Protein AF-A0A7V4GDF5-F1 (afdb_monomer_lite)

Sequence (336 aa):
MIVLALLGPLVPGLLWLWFFYTRDRYEPEPKKVVLLTFVLGGLSAGPAVLLEFAAEGLFPFQEQLARAVLFGGGIPLGTTAALCFLVIGPIEELCKFGATAIYAARHRAFDEPLDGLIYASAAALGFASVENMLYVGGAAGAGAGALMLLLRGLLAVPGHVMFAVFWGYGLGARRLGPRRAWRLPATLLAAALVHGAWDFTLLYQEVRILFLPLAAALVWATVRFVRWGRRNSPFRPSLVAAARPVPGATGLRCIRCGRTAGIGDRHCTACGGRVLPAVLACPACGAALLDRSDRFCGRCGAASHDAALRCARCGAVLSEPELEACPGCGGAASAG

pLDDT: mean 82.46, std 15.84, range [41.09, 98.81]

Secondary structure (DSSP, 8-state):
-HHHHHHTTHHHHHHHHHHHHTT--SSPPPHHHHHHHHHHHHHTHHHHHHHHHHHTTTS--HHHHHHHHHHT-PPPHHHHHHIIIIIIHHHHHHHHHHHHHHTGGGSTT--SHHHHHHHHHHHHHHHHHHHHHHHHHHHHHTT-HHHHHHHIIIIIHHHHHHHHHHHHHHHHHGGG-GGGTTHHHHHHHHHHHHHHHHHHHHH-GGGGGGHHHHHHHHHHHHHHHHHHHHHT-TT-HHHHHH----TT-SEEEBTTT--EEETT-SB-TTT-PBBPPP-EEPTTT-PEE--TT-SB-TTT-PBPTT---EETTT-PBPS-TT-SS-TTT-PPEE--

Foldseek 3Di:
DVCCLQVLLLVLLVVVLVVLQVLPPQQRFDPVLLQQLLQLLLVLLVVLVVQLVVCCVVQVCPVQVCCCVPVPDARDPVSLLCCLQVRNLLSSLCSLVVSCVVGVLPDLSLQFLLSLLSSLSSSLSSNLSNVLSVQLVVVVVVVCSVVSSVCCSVQVNVVSSLLSLQLSNLSRQCSVDDVSNVSNVVSSSVSSRLRSVLSSLVRPPVNVVCNVVSSVVSVVVSVVSSVVRQVRGCSDPVNQQPDQQDPPDQAFQAPRPRDGAHQVDQARPVRRHGTHNHLQQQPVPGHGDSDPPPQADPPPRGGGPLQFWAFPAPRDGDPDPPPCADPPPRGGTDGD

Radius of gyration: 26.7 Å; chains: 1; bounding box: 75×32×72 Å

Structure (mmCIF, N/CA/C/O backbone):
data_AF-A0A7V4GDF5-F1
#
_entry.id   AF-A0A7V4GDF5-F1
#
loop_
_atom_site.group_PDB
_atom_site.id
_atom_site.type_symbol
_atom_site.label_atom_id
_atom_site.label_alt_id
_atom_site.label_comp_id
_atom_site.label_asym_id
_atom_site.label_entity_id
_atom_site.label_seq_id
_atom_site.pdbx_PDB_ins_code
_atom_site.Cartn_x
_atom_site.Cartn_y
_atom_site.Cartn_z
_atom_site.occupancy
_atom_site.B_iso_or_equiv
_atom_site.auth_seq_id
_atom_site.auth_comp_id
_atom_site.auth_asym_id
_atom_site.auth_atom_id
_atom_site.pdbx_PDB_model_num
ATOM 1 N N . MET A 1 1 ? -13.225 3.939 -26.102 1.00 60.56 1 MET A N 1
ATOM 2 C CA . MET A 1 1 ? -11.759 3.949 -25.887 1.00 60.56 1 MET A CA 1
ATOM 3 C C . MET A 1 1 ? -11.348 4.817 -24.700 1.00 60.56 1 MET A C 1
ATOM 5 O O . MET A 1 1 ? -10.815 4.261 -23.754 1.00 60.56 1 MET A O 1
ATOM 9 N N . ILE A 1 2 ? -11.671 6.118 -24.666 1.00 62.78 2 ILE A N 1
ATOM 10 C CA . ILE A 1 2 ? -11.309 7.023 -23.547 1.00 62.78 2 ILE A CA 1
ATOM 11 C C . ILE A 1 2 ? -11.890 6.569 -22.194 1.00 62.78 2 ILE A C 1
ATOM 13 O O . ILE A 1 2 ? -11.177 6.515 -21.200 1.00 62.78 2 ILE A O 1
ATOM 17 N N . VAL A 1 3 ? -13.158 6.145 -22.164 1.00 64.50 3 VAL A N 1
ATOM 18 C CA . VAL A 1 3 ? -13.807 5.630 -20.940 1.00 64.50 3 VAL A CA 1
ATOM 19 C C . VAL A 1 3 ? -13.113 4.369 -20.403 1.00 64.50 3 VAL A C 1
ATOM 21 O O . VAL A 1 3 ? -12.919 4.244 -19.200 1.00 64.50 3 VAL A O 1
ATOM 24 N N . LEU A 1 4 ? -12.678 3.460 -21.283 1.00 66.75 4 LEU A N 1
ATOM 25 C CA . LEU A 1 4 ? -11.924 2.258 -20.899 1.00 66.75 4 LEU A CA 1
ATOM 26 C C . LEU A 1 4 ? -10.512 2.598 -20.401 1.00 66.75 4 LEU A C 1
ATOM 28 O O . LEU A 1 4 ? -10.047 1.968 -19.460 1.00 66.75 4 LEU A O 1
ATOM 32 N N . ALA A 1 5 ? -9.858 3.600 -20.992 1.00 64.94 5 ALA A N 1
ATOM 33 C CA . ALA A 1 5 ? -8.523 4.041 -20.589 1.00 64.94 5 ALA A CA 1
AT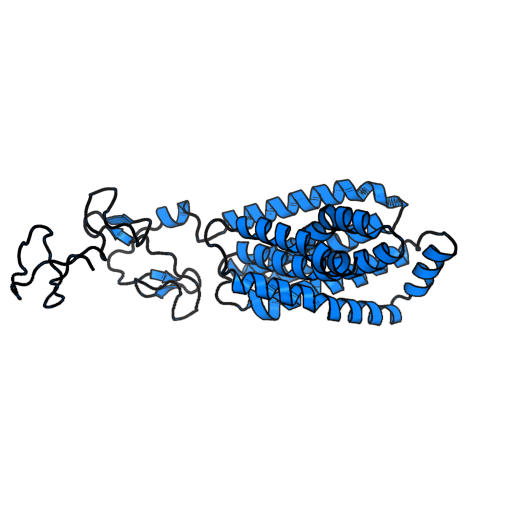OM 34 C C . ALA A 1 5 ? -8.517 4.808 -19.254 1.00 64.94 5 ALA A C 1
ATOM 36 O O . ALA A 1 5 ? -7.558 4.698 -18.501 1.00 64.94 5 ALA A O 1
ATOM 37 N N . LEU A 1 6 ? -9.584 5.552 -18.942 1.00 67.19 6 LEU A N 1
ATOM 38 C CA . LEU A 1 6 ? -9.680 6.342 -17.709 1.00 67.19 6 LEU A CA 1
ATOM 39 C C . LEU A 1 6 ? -10.359 5.583 -16.566 1.00 67.19 6 LEU A C 1
ATOM 41 O O . LEU A 1 6 ? -9.885 5.619 -15.437 1.00 67.19 6 LEU A O 1
ATOM 45 N N . LEU A 1 7 ? -11.463 4.879 -16.830 1.00 77.94 7 LEU A N 1
ATOM 46 C CA . LEU A 1 7 ? -12.223 4.192 -15.779 1.00 77.94 7 LEU A CA 1
ATOM 47 C C . LEU A 1 7 ? -11.819 2.727 -15.613 1.00 77.94 7 LEU A C 1
ATOM 49 O O . LEU A 1 7 ? -11.900 2.206 -14.504 1.00 77.94 7 LEU A O 1
ATOM 53 N N . GLY A 1 8 ? -11.353 2.065 -16.676 1.00 81.19 8 GLY A N 1
ATOM 54 C CA . GLY A 1 8 ? -10.903 0.670 -16.613 1.00 81.19 8 GLY A CA 1
ATOM 55 C C . GLY A 1 8 ? -9.830 0.437 -15.542 1.00 81.19 8 GLY A C 1
ATOM 56 O O . GLY A 1 8 ? -10.005 -0.459 -14.718 1.00 81.19 8 GLY A O 1
ATOM 57 N N . PRO A 1 9 ? -8.773 1.266 -15.467 1.00 82.69 9 PRO A N 1
ATOM 58 C CA . PRO A 1 9 ? -7.726 1.149 -14.449 1.00 82.69 9 PRO A CA 1
ATOM 59 C C . PRO A 1 9 ? -8.180 1.355 -12.996 1.00 82.69 9 PRO A C 1
ATOM 61 O O . PRO A 1 9 ? -7.534 0.821 -12.095 1.00 82.69 9 PRO A O 1
ATOM 64 N N . LEU A 1 10 ? -9.291 2.066 -12.751 1.00 89.62 10 LEU A N 1
ATOM 65 C CA . LEU A 1 10 ? -9.866 2.221 -11.404 1.00 89.62 10 LEU A CA 1
ATOM 66 C C . LEU A 1 10 ? -10.502 0.928 -10.896 1.00 89.62 10 LEU A C 1
ATOM 68 O O . LEU A 1 10 ? -10.532 0.692 -9.689 1.00 89.62 10 LEU A O 1
ATOM 72 N N . VAL A 1 11 ? -11.029 0.095 -11.798 1.00 92.12 11 VAL A N 1
ATOM 73 C CA . VAL A 1 11 ? -11.797 -1.098 -11.421 1.00 92.12 11 VAL A CA 1
ATOM 74 C C . VAL A 1 11 ? -10.936 -2.088 -10.625 1.00 92.12 11 VAL A C 1
ATOM 76 O O . VAL A 1 11 ? -11.348 -2.431 -9.516 1.00 92.12 11 VAL A O 1
ATOM 79 N N . PRO A 1 12 ? -9.732 -2.505 -11.077 1.00 92.38 12 PRO A N 1
ATOM 80 C CA . PRO A 1 12 ? -8.859 -3.351 -10.265 1.00 92.38 12 PRO A CA 1
ATOM 81 C C . PRO A 1 12 ? -8.519 -2.722 -8.910 1.00 92.38 12 PRO A C 1
ATOM 83 O O . PRO A 1 12 ? -8.580 -3.409 -7.892 1.00 92.38 12 PRO A O 1
ATOM 86 N N . GLY A 1 13 ? -8.216 -1.419 -8.877 1.00 94.69 13 GLY A N 1
ATOM 87 C CA . GLY A 1 13 ? -7.890 -0.703 -7.642 1.00 94.69 13 GLY A CA 1
ATOM 88 C C . GLY A 1 13 ? -9.020 -0.755 -6.614 1.00 94.69 13 GLY A C 1
ATOM 89 O O . GLY A 1 13 ? -8.791 -1.094 -5.453 1.00 94.69 13 GLY A O 1
ATOM 90 N N . LEU A 1 14 ? -10.258 -0.500 -7.043 1.00 95.56 14 LEU A N 1
ATOM 91 C CA . LEU A 1 14 ? -11.445 -0.555 -6.186 1.00 95.56 14 LEU A CA 1
ATOM 92 C C . LEU A 1 14 ? -11.813 -1.986 -5.766 1.00 95.56 14 LEU A C 1
ATOM 94 O O . LEU A 1 14 ? -12.213 -2.200 -4.620 1.00 95.56 14 LEU A O 1
ATOM 98 N N . LEU A 1 15 ? -11.652 -2.974 -6.652 1.00 95.62 15 LEU A N 1
ATOM 99 C CA . LEU A 1 15 ? -11.888 -4.386 -6.330 1.00 95.62 15 LEU A CA 1
ATOM 100 C C . LEU A 1 15 ? -10.913 -4.886 -5.262 1.00 95.62 15 LEU A C 1
ATOM 102 O O . LEU A 1 15 ? -11.328 -5.498 -4.274 1.00 95.62 15 LEU A O 1
ATOM 106 N N . TRP A 1 16 ? -9.625 -4.582 -5.418 1.00 97.25 16 TRP A N 1
ATOM 107 C CA . TRP A 1 16 ? -8.625 -4.895 -4.405 1.00 97.25 16 TRP A CA 1
ATOM 108 C C . TRP A 1 16 ? -8.859 -4.104 -3.116 1.00 97.25 16 TRP A C 1
ATOM 110 O O . TRP A 1 16 ? -8.685 -4.660 -2.032 1.00 97.25 16 TRP A O 1
ATOM 120 N N . LEU A 1 17 ? -9.327 -2.853 -3.199 1.00 97.38 17 LEU A N 1
ATOM 121 C CA . LEU A 1 17 ? -9.635 -2.046 -2.015 1.00 97.38 17 LEU A CA 1
ATOM 122 C C . LEU A 1 17 ? -10.742 -2.702 -1.199 1.00 97.38 17 LEU A C 1
ATOM 124 O O . LEU A 1 17 ? -10.594 -2.884 0.008 1.00 97.38 17 LEU A O 1
ATOM 128 N N . TRP A 1 18 ? -11.818 -3.120 -1.864 1.00 96.56 18 TRP A N 1
ATOM 129 C CA . TRP A 1 18 ? -12.888 -3.891 -1.246 1.00 96.56 18 TRP A CA 1
ATOM 130 C C . TRP A 1 18 ? -12.361 -5.196 -0.631 1.00 96.56 18 TRP A C 1
ATOM 132 O O . TRP A 1 18 ? -12.637 -5.495 0.533 1.00 96.56 18 TRP A O 1
ATOM 142 N N . PHE A 1 19 ? -11.536 -5.946 -1.363 1.00 96.31 19 PHE A N 1
ATOM 143 C CA . PHE A 1 19 ? -10.945 -7.187 -0.868 1.00 96.31 19 PHE A CA 1
ATOM 144 C C . PHE A 1 19 ? -10.112 -6.986 0.404 1.00 96.31 19 PHE A C 1
ATOM 146 O O . PHE A 1 19 ? -10.279 -7.751 1.354 1.00 96.31 19 PHE A O 1
ATOM 153 N N . PHE A 1 20 ? -9.232 -5.982 0.453 1.00 95.06 20 PHE A N 1
ATOM 154 C CA . PHE A 1 20 ? -8.422 -5.693 1.640 1.00 95.06 20 PHE A CA 1
ATOM 155 C C . PHE A 1 20 ? -9.264 -5.121 2.778 1.00 95.06 20 PHE A C 1
ATOM 157 O O . PHE A 1 20 ? -9.071 -5.530 3.921 1.00 95.06 20 PHE A O 1
ATOM 164 N N . TYR A 1 21 ? -10.250 -4.276 2.476 1.00 94.75 21 TYR A N 1
ATOM 165 C CA . TYR A 1 21 ? -11.184 -3.734 3.462 1.00 94.75 21 TYR A CA 1
ATOM 166 C C . TYR A 1 21 ? -11.935 -4.843 4.209 1.00 94.75 21 TYR A C 1
ATOM 168 O O . TYR A 1 21 ? -11.974 -4.849 5.433 1.00 94.75 21 TYR A O 1
ATOM 176 N N . THR A 1 22 ? -12.421 -5.870 3.502 1.00 91.62 22 THR A N 1
ATOM 177 C CA . THR A 1 22 ? -13.081 -7.033 4.138 1.00 91.62 22 THR A CA 1
ATOM 178 C C . THR A 1 22 ? -12.141 -7.894 4.996 1.00 91.62 22 THR A C 1
ATOM 180 O O . THR A 1 22 ? -12.573 -8.858 5.640 1.00 91.62 22 THR A O 1
ATOM 183 N N . ARG A 1 23 ? -10.830 -7.600 5.018 1.00 90.31 23 ARG A N 1
ATOM 184 C CA . ARG A 1 23 ? -9.881 -8.282 5.907 1.00 90.31 23 ARG A CA 1
ATOM 185 C C . ARG A 1 23 ? -9.883 -7.731 7.316 1.00 90.31 23 ARG A C 1
ATOM 187 O O . ARG A 1 23 ? -9.461 -8.477 8.208 1.00 90.31 23 ARG A O 1
ATOM 194 N N . ASP A 1 24 ? -10.373 -6.522 7.499 1.00 85.50 24 ASP A N 1
ATOM 195 C CA . ASP A 1 24 ? -10.715 -5.996 8.800 1.00 85.50 24 ASP A CA 1
ATOM 196 C C . ASP A 1 24 ? -12.040 -6.613 9.259 1.00 85.50 24 ASP A C 1
ATOM 198 O O . ASP A 1 24 ? -13.114 -6.320 8.740 1.00 85.50 24 ASP A O 1
ATOM 202 N N . ARG A 1 25 ? -11.927 -7.609 10.142 1.00 80.94 25 ARG A N 1
ATOM 203 C CA . ARG A 1 25 ? -13.064 -8.431 10.579 1.00 80.94 25 ARG A CA 1
ATOM 204 C C . ARG A 1 25 ? -13.632 -8.001 11.918 1.00 80.94 25 ARG A C 1
ATOM 206 O O . ARG A 1 25 ? -14.759 -8.382 12.211 1.00 80.94 25 ARG A O 1
ATOM 213 N N . TYR A 1 26 ? -12.821 -7.358 12.750 1.00 79.31 26 TYR A N 1
ATOM 214 C CA . TYR A 1 26 ? -13.179 -7.131 14.144 1.00 79.31 26 TYR A CA 1
ATOM 215 C C . TYR A 1 26 ? -13.719 -5.726 14.353 1.00 79.31 26 TYR A C 1
ATOM 217 O O . TYR A 1 26 ? -14.692 -5.600 15.083 1.00 79.31 26 TYR A O 1
ATOM 225 N N . GLU A 1 27 ? -13.160 -4.717 13.677 1.00 82.69 27 GLU A N 1
ATOM 226 C CA . GLU A 1 27 ? -13.632 -3.339 13.793 1.00 82.69 27 GLU A CA 1
ATOM 227 C C . GLU A 1 27 ? -13.458 -2.576 12.466 1.00 82.69 27 GLU A C 1
ATOM 229 O O . GLU A 1 27 ? -12.603 -1.703 12.373 1.00 82.69 27 GLU A O 1
ATOM 234 N N . PRO A 1 28 ? -14.289 -2.857 11.437 1.00 87.25 28 PRO A N 1
ATOM 235 C CA . PRO A 1 28 ? -14.141 -2.265 10.110 1.00 87.25 28 PRO A CA 1
ATOM 236 C C . PRO A 1 28 ? -13.989 -0.741 10.122 1.00 87.25 28 PRO A C 1
ATOM 238 O O . PRO A 1 28 ? -14.855 -0.011 10.625 1.00 87.25 28 PRO A O 1
ATOM 241 N N . GLU A 1 29 ? -12.929 -0.250 9.481 1.00 90.75 29 GLU A N 1
ATOM 242 C CA . GLU A 1 29 ? -12.674 1.188 9.428 1.00 90.75 29 GLU A CA 1
ATOM 243 C C . GLU A 1 29 ? -13.780 1.984 8.702 1.00 90.75 29 GLU A C 1
ATOM 245 O O . GLU A 1 29 ? -14.453 1.480 7.788 1.00 90.75 29 GLU A O 1
ATOM 250 N N . PRO A 1 30 ? -14.007 3.264 9.067 1.00 92.81 30 PRO A N 1
ATOM 251 C CA . PRO A 1 30 ? -15.021 4.076 8.413 1.00 92.81 30 PRO A CA 1
ATOM 252 C C . PRO A 1 30 ? -14.711 4.228 6.920 1.00 92.81 30 PRO A C 1
ATOM 254 O O . PRO A 1 30 ? -13.684 4.793 6.539 1.00 92.81 30 PRO A O 1
ATOM 257 N N . LYS A 1 31 ? -15.643 3.794 6.061 1.00 95.44 31 LYS A N 1
ATOM 258 C CA . LYS A 1 31 ? -15.480 3.776 4.593 1.00 95.44 31 LYS A CA 1
ATOM 259 C C . LYS A 1 31 ? -14.991 5.109 4.018 1.00 95.44 31 LYS A C 1
ATOM 261 O O . LYS A 1 31 ? -14.178 5.119 3.102 1.00 95.44 31 LYS A O 1
ATOM 266 N N . LYS A 1 32 ? -15.451 6.235 4.579 1.00 96.06 32 LYS A N 1
ATOM 267 C CA . LYS A 1 32 ? -15.029 7.583 4.163 1.00 96.06 32 LYS A CA 1
ATOM 268 C C . LYS A 1 32 ? -13.534 7.823 4.382 1.00 96.06 32 LYS A C 1
ATOM 270 O O . LYS A 1 32 ? -12.904 8.431 3.527 1.00 96.06 32 LYS A O 1
ATOM 275 N N . VAL A 1 33 ? -12.971 7.354 5.496 1.00 96.69 33 VAL A N 1
ATOM 276 C CA . VAL A 1 33 ? -11.542 7.534 5.796 1.00 96.69 33 VAL A CA 1
ATOM 277 C C . VAL A 1 33 ? -10.720 6.694 4.826 1.00 96.69 33 VAL A C 1
ATOM 279 O O . VAL A 1 33 ? -9.826 7.225 4.184 1.00 96.69 33 VAL A O 1
ATOM 282 N N . VAL A 1 34 ? -11.100 5.427 4.632 1.00 98.00 34 VAL A N 1
ATOM 283 C CA . VAL A 1 34 ? -10.457 4.516 3.671 1.00 98.00 34 VAL A CA 1
ATOM 284 C C . VAL A 1 34 ? -10.496 5.082 2.246 1.00 98.00 34 VAL A C 1
ATOM 286 O O . VAL A 1 34 ? -9.469 5.118 1.572 1.00 98.00 34 VAL A O 1
ATOM 289 N N . LEU A 1 35 ? -11.654 5.579 1.796 1.00 97.88 35 LEU A N 1
ATOM 290 C CA . LEU A 1 35 ? -11.807 6.163 0.462 1.00 97.88 35 LEU A CA 1
ATOM 291 C C . LEU A 1 35 ? -10.996 7.455 0.296 1.00 97.88 35 LEU A C 1
ATOM 293 O O . LEU A 1 35 ? -10.371 7.651 -0.740 1.00 97.88 35 LEU A O 1
ATOM 297 N N . LEU A 1 36 ? -10.960 8.325 1.308 1.00 98.31 36 LEU A N 1
ATOM 298 C CA . LEU A 1 36 ? -10.125 9.527 1.263 1.00 98.31 36 LEU A CA 1
ATOM 299 C C . LEU A 1 36 ? -8.633 9.179 1.255 1.00 98.31 36 LEU A C 1
ATOM 301 O O . LEU A 1 36 ? -7.878 9.807 0.521 1.00 98.31 36 LEU A O 1
ATOM 305 N N . THR A 1 37 ? -8.201 8.156 1.996 1.00 98.56 37 THR A N 1
ATOM 306 C CA . THR A 1 37 ? -6.824 7.645 1.927 1.00 98.56 37 THR A CA 1
ATOM 307 C C . THR A 1 37 ? -6.493 7.092 0.543 1.00 98.56 37 THR A C 1
ATOM 309 O O . THR A 1 37 ? -5.406 7.355 0.040 1.00 98.56 37 THR A O 1
ATOM 312 N N . PHE A 1 38 ? -7.431 6.392 -0.101 1.00 98.56 38 PHE A N 1
ATOM 313 C CA . PHE A 1 38 ? -7.289 5.959 -1.492 1.00 98.56 38 PHE A CA 1
ATOM 314 C C . PHE A 1 38 ? -7.125 7.151 -2.441 1.00 98.56 38 PHE A C 1
ATOM 316 O O . PHE A 1 38 ? -6.176 7.192 -3.215 1.00 98.56 38 PHE A O 1
ATOM 323 N N . VAL A 1 39 ? -7.981 8.172 -2.342 1.00 98.38 39 VAL A N 1
ATOM 324 C CA . VAL A 1 39 ? -7.866 9.378 -3.181 1.00 98.38 39 VAL A CA 1
ATOM 325 C C . VAL A 1 39 ? -6.534 10.095 -2.947 1.00 98.38 39 VAL A C 1
ATOM 327 O O . VAL A 1 39 ? -5.856 10.442 -3.909 1.00 98.38 39 VAL A O 1
ATOM 330 N N . LEU A 1 40 ? -6.117 10.273 -1.691 1.00 98.62 40 LEU A N 1
ATOM 331 C CA . LEU A 1 40 ? -4.828 10.886 -1.356 1.00 98.62 40 LEU A CA 1
ATOM 332 C C . LEU A 1 40 ? -3.640 10.069 -1.880 1.00 98.62 40 LEU A C 1
ATOM 334 O O . LEU A 1 40 ? -2.655 10.659 -2.309 1.00 98.62 40 LEU A O 1
ATOM 338 N N . GLY A 1 41 ? -3.736 8.738 -1.874 1.00 98.44 41 GLY A N 1
ATOM 339 C CA . GLY A 1 41 ? -2.744 7.862 -2.493 1.00 98.44 41 GLY A CA 1
ATOM 340 C C . GLY A 1 41 ? -2.675 8.022 -4.011 1.00 98.44 41 GLY A C 1
ATOM 341 O O . GLY A 1 41 ? -1.591 8.065 -4.574 1.00 98.44 41 GLY A O 1
ATOM 342 N N . GLY A 1 42 ? -3.817 8.187 -4.685 1.00 97.88 42 GLY A N 1
ATOM 343 C CA . GLY A 1 42 ? -3.836 8.523 -6.113 1.00 97.88 42 GLY A CA 1
ATOM 344 C C . GLY A 1 42 ? -3.195 9.881 -6.394 1.00 97.88 42 GLY A C 1
ATOM 345 O O . GLY A 1 42 ? -2.367 10.009 -7.290 1.00 97.88 42 GLY A O 1
ATOM 346 N N . LEU A 1 43 ? -3.513 10.892 -5.583 1.00 98.12 43 LEU A N 1
ATOM 347 C CA . LEU A 1 43 ? -2.915 12.224 -5.704 1.00 98.12 43 LEU A CA 1
ATOM 348 C C . LEU A 1 43 ? -1.407 12.227 -5.419 1.00 98.12 43 LEU A C 1
ATOM 350 O O . LEU A 1 43 ? -0.697 13.056 -5.986 1.00 98.12 43 LEU A O 1
ATOM 354 N N . SER A 1 44 ? -0.899 11.314 -4.583 1.00 98.38 44 SER A N 1
ATOM 355 C CA . SER A 1 44 ? 0.535 11.235 -4.290 1.00 98.38 44 SER A CA 1
ATOM 356 C C . SER A 1 44 ? 1.381 10.681 -5.441 1.00 98.38 44 SER A C 1
ATOM 358 O O . SER A 1 44 ? 2.599 10.850 -5.400 1.00 98.38 44 SER A O 1
ATOM 360 N N . ALA A 1 45 ? 0.762 10.137 -6.497 1.00 97.19 45 ALA A N 1
ATOM 361 C CA . ALA A 1 45 ? 1.449 9.808 -7.747 1.00 97.19 45 ALA A CA 1
ATOM 362 C C . ALA A 1 45 ? 2.031 11.052 -8.442 1.00 97.19 45 ALA A C 1
ATOM 364 O O . ALA A 1 45 ? 3.120 10.988 -8.999 1.00 97.19 45 ALA A O 1
ATOM 365 N N . GLY A 1 46 ? 1.362 12.210 -8.357 1.00 96.56 46 GLY A N 1
ATOM 366 C CA . GLY A 1 46 ? 1.865 13.461 -8.940 1.00 96.56 46 GLY A CA 1
ATOM 367 C C . GLY A 1 46 ? 3.219 13.892 -8.353 1.00 96.56 46 GLY A C 1
ATOM 368 O O . GLY A 1 46 ? 4.184 14.036 -9.101 1.00 96.56 46 GLY A O 1
ATOM 369 N N . PRO A 1 47 ? 3.333 14.061 -7.021 1.00 97.19 47 PRO A N 1
ATOM 370 C CA . PRO A 1 47 ? 4.612 14.309 -6.361 1.00 97.19 47 PRO A CA 1
ATOM 371 C C . PRO A 1 47 ? 5.678 13.240 -6.625 1.00 97.19 47 PRO A C 1
ATOM 373 O O . PRO A 1 47 ? 6.838 13.609 -6.771 1.00 97.19 47 PRO A O 1
ATOM 376 N N . ALA A 1 48 ? 5.311 11.953 -6.701 1.00 97.06 48 ALA A N 1
ATOM 377 C CA . ALA A 1 48 ? 6.268 10.884 -7.001 1.00 97.06 48 ALA A CA 1
ATOM 378 C C . ALA A 1 48 ? 6.906 11.081 -8.382 1.00 97.06 48 ALA A C 1
ATOM 380 O O . ALA A 1 48 ? 8.124 11.195 -8.475 1.00 97.06 48 ALA A O 1
ATOM 381 N N . VAL A 1 49 ? 6.081 11.287 -9.412 1.00 93.38 49 VAL A N 1
ATOM 382 C CA . VAL A 1 49 ? 6.538 11.575 -10.778 1.00 93.38 49 VAL A CA 1
ATOM 383 C C . VAL A 1 49 ? 7.458 12.802 -10.818 1.00 93.38 49 VAL A C 1
ATOM 385 O O . VAL A 1 49 ? 8.509 12.769 -11.450 1.00 93.38 49 VAL A O 1
ATOM 388 N N . LEU A 1 50 ? 7.113 13.888 -10.115 1.00 94.75 50 LEU A N 1
ATOM 389 C CA . LEU A 1 50 ? 7.962 15.088 -10.059 1.00 94.75 50 LEU A CA 1
ATOM 390 C C . LEU A 1 50 ? 9.327 14.819 -9.411 1.00 94.75 50 LEU A C 1
ATOM 392 O O . LEU A 1 50 ? 10.344 15.320 -9.889 1.00 94.75 50 LEU A O 1
ATOM 396 N N . LEU A 1 51 ? 9.354 14.047 -8.324 1.00 95.50 51 LEU A N 1
ATOM 397 C CA . LEU A 1 51 ? 10.588 13.687 -7.625 1.00 95.50 51 LEU A CA 1
ATOM 398 C C . LEU A 1 51 ? 11.451 12.727 -8.454 1.00 95.50 51 LEU A C 1
ATOM 400 O O . LEU A 1 51 ? 12.669 12.883 -8.479 1.00 95.50 51 LEU A O 1
ATOM 404 N N . GLU A 1 52 ? 10.837 11.782 -9.162 1.00 93.12 52 GLU A N 1
ATOM 405 C CA . GLU A 1 52 ? 11.520 10.877 -10.092 1.00 93.12 52 GLU A CA 1
ATOM 406 C C . GLU A 1 52 ? 12.137 11.641 -11.266 1.00 93.12 52 GLU A C 1
ATOM 408 O O . GLU A 1 52 ? 13.299 11.414 -11.599 1.00 93.12 52 GLU A O 1
ATOM 413 N N . PHE A 1 53 ? 11.419 12.614 -11.839 1.00 90.19 53 PHE A N 1
ATOM 414 C CA . PHE A 1 53 ? 11.983 13.506 -12.855 1.00 90.19 53 PHE A CA 1
ATOM 415 C C . PHE A 1 53 ? 13.138 14.349 -12.312 1.00 90.19 53 PHE A C 1
ATOM 417 O O . PHE A 1 53 ? 14.143 14.521 -12.995 1.00 90.19 53 PHE A O 1
ATOM 424 N N . ALA A 1 54 ? 13.034 14.859 -11.083 1.00 91.56 54 ALA A N 1
ATOM 425 C CA . ALA A 1 54 ? 14.129 15.601 -10.459 1.00 91.56 54 ALA A CA 1
ATOM 426 C C . ALA A 1 54 ? 15.365 14.716 -10.203 1.00 91.56 54 ALA A C 1
ATOM 428 O O . ALA A 1 54 ? 16.495 15.205 -10.261 1.00 91.56 54 ALA A O 1
ATOM 429 N N . ALA A 1 55 ? 15.169 13.417 -9.954 1.00 90.25 55 ALA A N 1
ATOM 430 C CA . ALA A 1 55 ? 16.249 12.460 -9.732 1.00 90.25 55 ALA A CA 1
ATOM 431 C C . ALA A 1 55 ? 17.085 12.173 -10.992 1.00 90.25 55 ALA A C 1
ATOM 433 O O . ALA A 1 55 ? 18.232 11.749 -10.849 1.00 90.25 55 ALA A O 1
ATOM 434 N N . GLU A 1 56 ? 16.579 12.474 -12.195 1.00 82.31 56 GLU A N 1
ATOM 435 C CA . GLU A 1 56 ? 17.338 12.377 -13.456 1.00 82.31 56 GLU A CA 1
ATOM 436 C C . GLU A 1 56 ? 18.628 13.213 -13.414 1.00 82.31 56 GLU A C 1
ATOM 438 O O . GLU A 1 56 ? 19.659 12.809 -13.946 1.00 82.31 56 GLU A O 1
ATOM 443 N N . GLY A 1 57 ? 18.615 14.353 -12.712 1.00 81.31 57 GLY A N 1
ATOM 444 C CA . GLY A 1 57 ? 19.809 15.188 -12.542 1.00 81.31 57 GLY A CA 1
ATOM 445 C C . GLY A 1 57 ? 20.928 14.527 -11.725 1.00 81.31 57 GLY A C 1
ATOM 446 O O . GLY A 1 57 ? 22.077 14.954 -11.807 1.00 81.31 57 GLY A O 1
ATOM 447 N N . LEU A 1 58 ? 20.606 13.496 -10.937 1.00 81.62 58 LEU A N 1
ATOM 448 C CA . LEU A 1 58 ? 21.553 12.731 -10.117 1.00 81.62 58 LEU A CA 1
ATOM 449 C C . LEU A 1 58 ? 21.886 11.371 -10.741 1.00 81.62 58 LEU A C 1
ATOM 451 O O . LEU A 1 58 ? 23.016 10.898 -10.635 1.00 81.62 58 LEU A O 1
ATOM 455 N N . PHE A 1 59 ? 20.904 10.752 -11.392 1.00 79.81 59 PHE A N 1
ATOM 456 C CA . PHE A 1 59 ? 21.015 9.463 -12.057 1.00 79.81 59 PHE A CA 1
ATOM 457 C C . PHE A 1 59 ? 20.478 9.617 -13.482 1.00 79.81 59 PHE A C 1
ATOM 459 O O . PHE A 1 59 ? 19.273 9.511 -13.660 1.00 79.81 59 PHE A O 1
ATOM 466 N N . PRO A 1 60 ? 21.321 9.864 -14.498 1.00 78.75 60 PRO A N 1
ATOM 467 C CA . PRO A 1 60 ? 20.841 10.052 -15.863 1.00 78.75 60 PRO A CA 1
ATOM 468 C C . PRO A 1 60 ? 20.371 8.711 -16.445 1.00 78.75 60 PRO A C 1
ATOM 470 O O . PRO A 1 60 ? 21.178 7.921 -16.950 1.00 78.75 60 PRO A O 1
ATOM 473 N N . PHE A 1 61 ? 19.076 8.415 -16.327 1.00 78.44 61 PHE A N 1
ATOM 474 C CA . PHE A 1 61 ? 18.468 7.157 -16.757 1.00 78.44 61 PHE A CA 1
ATOM 475 C C . PHE A 1 61 ? 17.634 7.314 -18.030 1.00 78.44 61 PHE A C 1
ATOM 477 O O . PHE A 1 61 ? 17.464 6.323 -18.745 1.00 78.44 61 PHE A O 1
ATOM 484 N N . GLN A 1 62 ? 17.153 8.514 -18.372 1.00 78.06 62 GLN A N 1
ATOM 485 C CA . GLN A 1 62 ? 16.283 8.719 -19.536 1.00 78.06 62 GLN A CA 1
ATOM 486 C C . GLN A 1 62 ? 16.986 8.417 -20.854 1.00 78.06 62 GLN A C 1
ATOM 488 O O . GLN A 1 62 ? 16.444 7.683 -21.676 1.00 78.06 62 GLN A O 1
ATOM 493 N N . GLU A 1 63 ? 18.211 8.907 -21.038 1.00 78.94 63 GLU A N 1
ATOM 494 C CA . GLU A 1 63 ? 19.012 8.626 -22.237 1.00 78.94 63 GLU A CA 1
ATOM 495 C C . GLU A 1 63 ? 19.281 7.125 -22.395 1.00 78.94 63 GLU A C 1
ATOM 497 O O . GLU A 1 63 ? 19.234 6.563 -23.489 1.00 78.94 63 GLU A O 1
ATOM 502 N N . GLN A 1 64 ? 19.529 6.432 -21.285 1.00 76.31 64 GLN A N 1
ATOM 503 C CA . GLN A 1 64 ? 19.811 4.999 -21.294 1.00 76.31 64 GLN A CA 1
ATOM 504 C C . GLN A 1 64 ? 18.548 4.172 -21.553 1.00 76.31 64 GLN A C 1
ATOM 506 O O . GLN A 1 64 ? 18.604 3.195 -22.300 1.00 76.31 64 GLN A O 1
ATOM 511 N N . LEU A 1 65 ? 17.406 4.592 -21.004 1.00 75.38 65 LEU A N 1
ATOM 512 C CA . LEU A 1 65 ? 16.098 4.007 -21.281 1.00 75.38 65 LEU A CA 1
ATOM 513 C C . LEU A 1 65 ? 15.695 4.232 -22.746 1.00 75.38 65 LEU A C 1
ATOM 515 O O . LEU A 1 65 ? 15.286 3.289 -23.420 1.00 75.38 65 LEU A O 1
ATOM 519 N N . ALA A 1 66 ? 15.879 5.447 -23.267 1.00 76.38 66 ALA A N 1
ATOM 520 C CA . ALA A 1 66 ? 15.624 5.780 -24.664 1.00 76.38 66 ALA A CA 1
ATOM 521 C C . ALA A 1 66 ? 16.502 4.943 -25.598 1.00 76.38 66 ALA A C 1
ATOM 523 O O . ALA A 1 66 ? 16.000 4.353 -26.553 1.00 76.38 66 ALA A O 1
ATOM 524 N N . ARG A 1 67 ? 17.797 4.802 -25.293 1.00 76.88 67 ARG A N 1
ATOM 525 C CA . ARG A 1 67 ? 18.705 3.950 -26.070 1.00 76.88 67 ARG A CA 1
ATOM 526 C C . ARG A 1 67 ? 18.300 2.479 -26.046 1.00 76.88 67 ARG A C 1
ATOM 528 O O . ARG A 1 67 ? 18.335 1.841 -27.096 1.00 76.88 67 ARG A O 1
ATOM 535 N N . ALA A 1 68 ? 17.903 1.956 -24.885 1.00 75.19 68 ALA A N 1
ATOM 536 C CA . ALA A 1 68 ? 17.424 0.583 -24.738 1.00 75.19 68 ALA A CA 1
ATOM 537 C C . ALA A 1 68 ? 16.173 0.316 -25.593 1.00 75.19 68 ALA A C 1
ATOM 539 O O . ALA A 1 68 ? 16.083 -0.716 -26.259 1.00 75.19 68 ALA A O 1
ATOM 540 N N . VAL A 1 69 ? 15.237 1.270 -25.616 1.00 70.06 69 VAL A N 1
ATOM 541 C CA . VAL A 1 69 ? 13.993 1.193 -26.397 1.00 70.06 69 VAL A CA 1
ATOM 542 C C . VAL A 1 69 ? 14.245 1.346 -27.901 1.00 70.06 69 VAL A C 1
ATOM 544 O O . VAL A 1 69 ? 13.655 0.611 -28.687 1.00 70.06 69 VAL A O 1
ATOM 547 N N . LEU A 1 70 ? 15.105 2.283 -28.311 1.00 70.50 70 LEU A N 1
ATOM 548 C CA . LEU A 1 70 ? 15.308 2.643 -29.721 1.00 70.50 70 LEU A CA 1
ATOM 549 C C . LEU A 1 70 ? 16.273 1.717 -30.463 1.00 70.50 70 LEU A C 1
ATOM 551 O O . LEU A 1 70 ? 16.033 1.391 -31.622 1.00 70.50 70 LEU A O 1
ATOM 555 N N . PHE A 1 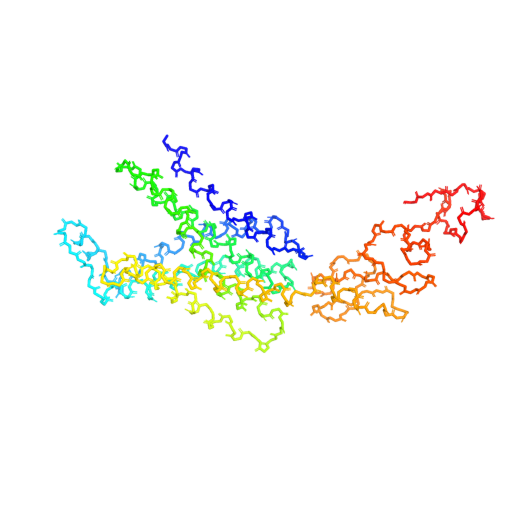71 ? 17.376 1.324 -29.826 1.00 71.94 71 PHE A N 1
ATOM 556 C CA . PHE A 1 71 ? 18.470 0.619 -30.505 1.00 71.94 71 PHE A CA 1
ATOM 557 C C . PHE A 1 71 ? 18.545 -0.866 -30.162 1.00 71.94 71 PHE A C 1
ATOM 559 O O . PHE A 1 71 ? 19.338 -1.583 -30.766 1.00 71.94 71 PHE A O 1
ATOM 566 N N . GLY A 1 72 ? 17.718 -1.335 -29.225 1.00 57.81 72 GLY A N 1
ATOM 567 C CA . GLY A 1 72 ? 17.808 -2.689 -28.701 1.00 57.81 72 GLY A CA 1
ATOM 568 C C . GLY A 1 72 ? 19.055 -2.857 -27.831 1.00 57.81 72 GLY A C 1
ATOM 569 O O . GLY A 1 72 ? 20.194 -2.756 -28.277 1.00 57.81 72 GLY A O 1
ATOM 570 N N . GLY A 1 73 ? 18.841 -3.109 -26.547 1.00 67.06 73 GLY A N 1
ATOM 571 C CA . GLY A 1 73 ? 19.906 -3.315 -25.572 1.00 67.06 73 GLY A CA 1
ATOM 572 C C . GLY A 1 73 ? 19.342 -3.225 -24.163 1.00 67.06 73 GLY A C 1
ATOM 573 O O . GLY A 1 73 ? 18.410 -2.466 -23.917 1.00 67.06 73 GLY A O 1
ATOM 574 N N . GLY A 1 74 ? 19.860 -4.030 -23.237 1.00 73.44 74 GLY A N 1
ATOM 575 C CA . GLY A 1 74 ? 19.481 -3.919 -21.831 1.00 73.44 74 GLY A CA 1
ATOM 576 C C . GLY A 1 74 ? 19.998 -2.614 -21.221 1.00 73.44 74 GLY A C 1
ATOM 577 O O . GLY A 1 74 ? 21.046 -2.102 -21.618 1.00 73.44 74 GLY A O 1
ATOM 578 N N . ILE A 1 75 ? 19.289 -2.089 -20.225 1.00 80.81 75 ILE A N 1
ATOM 579 C CA . ILE A 1 75 ? 19.819 -1.011 -19.386 1.00 80.81 75 ILE A CA 1
ATOM 580 C C . ILE A 1 75 ? 20.976 -1.596 -18.551 1.00 80.81 75 ILE A C 1
ATOM 582 O O . ILE A 1 75 ? 20.850 -2.721 -18.053 1.00 80.81 75 ILE A O 1
ATOM 586 N N . PRO A 1 76 ? 22.109 -0.883 -18.377 1.00 87.81 76 PRO A N 1
ATOM 587 C CA . PRO A 1 76 ? 23.212 -1.366 -17.552 1.00 87.81 76 PRO A CA 1
ATOM 588 C C . PRO A 1 76 ? 22.749 -1.775 -16.150 1.00 87.81 76 PRO A C 1
ATOM 590 O O . PRO A 1 76 ? 21.875 -1.133 -15.562 1.00 87.81 76 PRO A O 1
ATOM 593 N N . LEU A 1 77 ? 23.376 -2.814 -15.589 1.00 90.00 77 LEU A N 1
ATOM 594 C CA . LEU A 1 77 ? 23.053 -3.329 -14.253 1.00 90.00 77 LEU A CA 1
ATOM 595 C C . LEU A 1 77 ? 23.053 -2.213 -13.197 1.00 90.00 77 LEU A C 1
ATOM 597 O O . LEU A 1 77 ? 22.088 -2.071 -12.451 1.00 90.00 77 LEU A O 1
ATOM 601 N N . GLY A 1 78 ? 24.119 -1.404 -13.172 1.00 90.31 78 GLY A N 1
ATOM 602 C CA . GLY A 1 78 ? 24.283 -0.317 -12.205 1.00 90.31 78 GLY A CA 1
ATOM 603 C C . GLY A 1 78 ? 23.172 0.730 -12.289 1.00 90.31 78 GLY A C 1
ATOM 604 O O . GLY A 1 78 ? 22.600 1.086 -11.264 1.00 90.31 78 GLY A O 1
ATOM 605 N N . THR A 1 79 ? 22.810 1.163 -13.500 1.00 88.94 79 THR A N 1
ATOM 606 C CA . THR A 1 79 ? 21.703 2.108 -13.709 1.00 88.94 79 THR A CA 1
ATOM 607 C C . THR A 1 79 ? 20.374 1.502 -13.302 1.00 88.94 79 THR A C 1
ATOM 609 O O . THR A 1 79 ? 19.617 2.134 -12.575 1.00 88.94 79 THR A O 1
ATOM 612 N N . THR A 1 80 ? 20.086 0.274 -13.739 1.00 90.44 80 THR A N 1
ATOM 613 C CA . THR A 1 80 ? 18.811 -0.383 -13.427 1.00 90.44 80 THR A CA 1
ATOM 614 C C . THR A 1 80 ? 18.652 -0.534 -11.918 1.00 90.44 80 THR A C 1
ATOM 616 O O . THR A 1 80 ? 17.598 -0.221 -11.372 1.00 90.44 80 THR A O 1
ATOM 619 N N . ALA A 1 81 ? 19.719 -0.938 -11.221 1.00 93.94 81 ALA A N 1
ATOM 620 C CA . ALA A 1 81 ? 19.725 -1.028 -9.768 1.00 93.94 81 ALA A CA 1
ATOM 621 C C . ALA A 1 81 ? 19.544 0.348 -9.104 1.00 93.94 81 ALA A C 1
ATOM 623 O O . ALA A 1 81 ? 18.712 0.481 -8.210 1.00 93.94 81 ALA A O 1
ATOM 624 N N . ALA A 1 82 ? 20.264 1.384 -9.545 1.00 93.50 82 ALA A N 1
ATOM 625 C CA . ALA A 1 82 ? 20.117 2.731 -8.993 1.00 93.50 82 ALA A CA 1
ATOM 626 C C . ALA A 1 82 ? 18.690 3.272 -9.178 1.00 93.50 82 ALA A C 1
ATOM 628 O O . ALA A 1 82 ? 18.072 3.718 -8.213 1.00 93.50 82 ALA A O 1
ATOM 629 N N . LEU A 1 83 ? 18.132 3.147 -10.384 1.00 92.44 83 LEU A N 1
ATOM 630 C CA . LEU A 1 83 ? 16.765 3.555 -10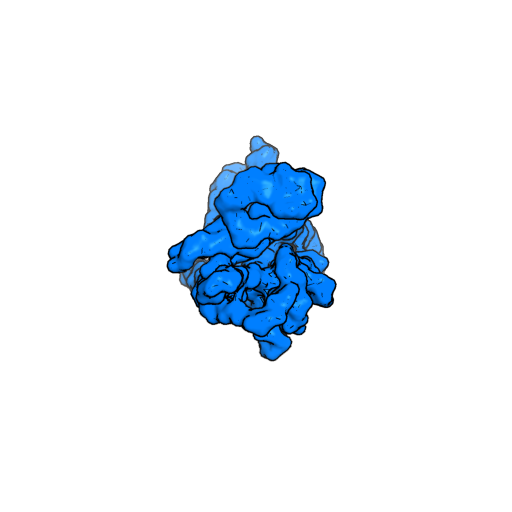.698 1.00 92.44 83 LEU A CA 1
ATOM 631 C C . LEU A 1 83 ? 15.747 2.842 -9.795 1.00 92.44 83 LEU A C 1
ATOM 633 O O . LEU A 1 83 ? 14.907 3.491 -9.179 1.00 92.44 83 LEU A O 1
ATOM 637 N N . CYS A 1 84 ? 15.845 1.521 -9.648 1.00 94.94 84 CYS A N 1
ATOM 638 C CA . CYS A 1 84 ? 14.858 0.763 -8.878 1.00 94.94 84 CYS A CA 1
ATOM 639 C C . CYS A 1 84 ? 14.996 0.976 -7.360 1.00 94.94 84 CYS A C 1
ATOM 641 O O . CYS A 1 84 ? 14.001 1.178 -6.665 1.00 94.94 84 CYS A O 1
ATOM 643 N N . PHE A 1 85 ? 16.220 0.923 -6.824 1.00 97.00 85 PHE A N 1
ATOM 644 C CA . PHE A 1 85 ? 16.460 0.888 -5.375 1.00 97.00 85 PHE A CA 1
ATOM 645 C C . PHE A 1 85 ? 16.710 2.257 -4.738 1.00 97.00 85 PHE A C 1
ATOM 647 O O . PHE A 1 85 ? 16.543 2.379 -3.525 1.00 97.00 85 PHE A O 1
ATOM 654 N N . LEU A 1 86 ? 17.120 3.268 -5.510 1.00 95.81 86 LEU A N 1
ATOM 655 C CA . LEU A 1 86 ? 17.426 4.611 -4.997 1.00 95.81 86 LEU A CA 1
ATOM 656 C C . LEU A 1 86 ? 16.410 5.665 -5.443 1.00 95.81 86 LEU A C 1
ATOM 658 O O . LEU A 1 86 ? 16.271 6.677 -4.759 1.00 95.81 86 LEU A O 1
ATOM 662 N N . VAL A 1 87 ? 15.700 5.425 -6.550 1.00 95.75 87 VAL A N 1
ATOM 663 C CA . VAL A 1 87 ? 14.735 6.374 -7.122 1.00 95.75 87 VAL A CA 1
ATOM 664 C C . VAL A 1 87 ? 13.306 5.856 -6.946 1.00 95.75 87 VAL A C 1
ATOM 666 O O . VAL A 1 87 ? 12.647 6.267 -5.993 1.00 95.75 87 VAL A O 1
ATOM 669 N N . ILE A 1 88 ? 12.847 4.915 -7.778 1.00 95.62 88 ILE A N 1
ATOM 670 C CA . ILE A 1 88 ? 11.434 4.488 -7.845 1.00 95.62 88 ILE A CA 1
ATOM 671 C C . ILE A 1 88 ? 10.954 3.933 -6.498 1.00 95.62 88 ILE A C 1
ATOM 673 O O . ILE A 1 88 ? 10.045 4.483 -5.874 1.00 95.62 88 ILE A O 1
ATOM 677 N N . GLY A 1 89 ? 11.607 2.878 -5.998 1.00 97.88 89 GLY A N 1
ATOM 678 C CA . GLY A 1 89 ? 11.209 2.201 -4.764 1.00 97.88 89 GLY A CA 1
ATOM 679 C C . GLY A 1 89 ? 11.061 3.159 -3.572 1.00 97.88 89 GLY A C 1
ATOM 680 O O . GLY A 1 89 ? 9.984 3.214 -2.970 1.00 97.88 89 GLY A O 1
ATOM 681 N N . PRO A 1 90 ? 12.106 3.934 -3.219 1.00 98.38 90 PRO A N 1
ATOM 682 C CA . PRO A 1 90 ? 12.040 4.902 -2.129 1.00 98.38 90 PRO A CA 1
ATOM 683 C C . PRO A 1 90 ? 11.033 6.031 -2.348 1.00 98.38 90 PRO A C 1
ATOM 685 O O . PRO A 1 90 ? 10.267 6.320 -1.428 1.00 98.38 90 PRO A O 1
ATOM 688 N N . ILE A 1 91 ? 11.028 6.675 -3.521 1.00 98.44 91 ILE A N 1
ATOM 689 C CA . ILE A 1 91 ? 10.186 7.851 -3.780 1.00 98.44 91 ILE A CA 1
ATOM 690 C C . ILE A 1 91 ? 8.714 7.464 -3.705 1.00 98.44 91 ILE A C 1
ATOM 692 O O . ILE A 1 91 ? 7.956 8.075 -2.946 1.00 98.44 91 ILE A O 1
ATOM 696 N N . GLU A 1 92 ? 8.310 6.413 -4.414 1.00 98.56 92 GLU A N 1
ATOM 697 C CA . GLU A 1 92 ? 6.912 6.012 -4.435 1.00 98.56 92 GLU A CA 1
ATOM 698 C C . GLU A 1 92 ? 6.406 5.588 -3.052 1.00 98.56 92 GLU A C 1
ATOM 700 O O . GLU A 1 92 ? 5.321 6.001 -2.627 1.00 98.56 92 GLU A O 1
ATOM 705 N N . GLU A 1 93 ? 7.174 4.774 -2.319 1.00 98.75 93 GLU A N 1
ATOM 706 C CA . GLU A 1 93 ? 6.757 4.308 -0.994 1.00 98.75 93 GLU A CA 1
ATOM 707 C C . GLU A 1 93 ? 6.705 5.455 0.021 1.00 98.75 93 GLU A C 1
ATOM 709 O O . GLU A 1 93 ? 5.786 5.505 0.845 1.00 98.75 93 GLU A O 1
ATOM 714 N N . LEU A 1 94 ? 7.615 6.431 -0.073 1.00 98.69 94 LEU A N 1
ATOM 715 C CA . LEU A 1 94 ? 7.562 7.650 0.735 1.00 98.69 94 LEU A CA 1
ATOM 716 C C . LEU A 1 94 ? 6.343 8.510 0.400 1.00 98.69 94 LEU A C 1
ATOM 718 O O . LEU A 1 94 ? 5.695 9.013 1.319 1.00 98.69 94 LEU A O 1
ATOM 722 N N . CYS A 1 95 ? 5.981 8.653 -0.875 1.00 98.75 95 CYS A N 1
ATOM 723 C CA . CYS A 1 95 ? 4.798 9.400 -1.301 1.00 98.75 95 CYS A CA 1
ATOM 724 C C . CYS A 1 95 ? 3.493 8.732 -0.835 1.00 98.75 95 CYS A C 1
ATOM 726 O O . CYS A 1 95 ? 2.611 9.408 -0.293 1.00 98.75 95 CYS A O 1
ATOM 728 N N . LYS A 1 96 ? 3.365 7.405 -0.973 1.00 98.75 96 LYS A N 1
ATOM 729 C CA . LYS A 1 96 ? 2.211 6.620 -0.477 1.00 98.75 96 LYS A CA 1
ATOM 730 C C . LYS A 1 96 ? 2.100 6.689 1.049 1.00 98.75 96 LYS A C 1
ATOM 732 O O . LYS A 1 96 ? 1.018 6.937 1.597 1.00 98.75 96 LYS A O 1
ATOM 737 N N . PHE A 1 97 ? 3.225 6.526 1.747 1.00 98.69 97 PHE A N 1
ATOM 738 C CA . PHE A 1 97 ? 3.280 6.696 3.195 1.00 98.69 97 PHE A CA 1
ATOM 739 C C . PHE A 1 97 ? 2.910 8.126 3.595 1.00 98.69 97 PHE A C 1
ATOM 741 O O . PHE A 1 97 ? 2.107 8.304 4.507 1.00 98.69 97 PHE A O 1
ATOM 748 N N . GLY A 1 98 ? 3.426 9.137 2.895 1.00 98.50 98 GLY A N 1
ATOM 749 C CA . GLY A 1 98 ? 3.129 10.552 3.109 1.00 98.50 98 GLY A CA 1
ATOM 750 C C . GLY A 1 98 ? 1.631 10.845 3.045 1.00 98.50 98 GLY A C 1
ATOM 751 O O . GLY A 1 98 ? 1.084 11.400 3.999 1.00 98.50 98 GLY A O 1
ATOM 752 N N . ALA A 1 99 ? 0.947 10.375 1.997 1.00 98.00 99 ALA A N 1
ATOM 753 C CA . ALA A 1 99 ? -0.511 10.472 1.855 1.00 98.00 99 ALA A CA 1
ATOM 754 C C . ALA A 1 99 ? -1.266 9.879 3.059 1.00 98.00 99 ALA A C 1
ATOM 756 O O . ALA A 1 99 ? -2.240 10.449 3.558 1.00 98.00 99 ALA A O 1
ATOM 757 N N . THR A 1 100 ? -0.781 8.755 3.586 1.00 98.31 100 THR A N 1
ATOM 758 C CA . THR A 1 100 ? -1.344 8.135 4.793 1.00 98.31 100 THR A CA 1
ATOM 759 C C . THR A 1 100 ? -1.002 8.932 6.054 1.00 98.31 100 THR A C 1
ATOM 761 O O . THR A 1 100 ? -1.856 9.130 6.921 1.00 98.31 100 THR A O 1
ATOM 764 N N . ALA A 1 101 ? 0.233 9.417 6.165 1.00 97.31 101 ALA A N 1
ATOM 765 C CA . ALA A 1 101 ? 0.780 10.099 7.330 1.00 97.31 101 ALA A CA 1
ATOM 766 C C . ALA A 1 101 ? 0.130 11.467 7.587 1.00 97.31 101 ALA A C 1
ATOM 768 O O . ALA A 1 101 ? -0.020 11.862 8.749 1.00 97.31 101 ALA A O 1
ATOM 769 N N . ILE A 1 102 ? -0.269 12.181 6.530 1.00 96.75 102 ILE A N 1
ATOM 770 C CA . ILE A 1 102 ? -0.952 13.478 6.643 1.00 96.75 102 ILE A CA 1
ATOM 771 C C . ILE A 1 102 ? -2.415 13.344 7.081 1.00 96.75 102 ILE A C 1
ATOM 773 O O . ILE A 1 102 ? -2.938 14.273 7.693 1.00 96.75 102 ILE A O 1
ATOM 777 N N . TYR A 1 103 ? -3.056 12.198 6.816 1.00 96.81 103 TYR A N 1
ATOM 778 C CA . TYR A 1 103 ? -4.487 12.000 7.055 1.00 96.81 103 TYR A CA 1
ATOM 779 C C . TYR A 1 103 ? -4.790 10.785 7.942 1.00 96.81 103 TYR A C 1
ATOM 781 O O . TYR A 1 103 ? -4.989 10.941 9.148 1.00 96.81 103 TYR A O 1
ATOM 789 N N . ALA A 1 104 ? -4.812 9.575 7.375 1.00 96.00 104 ALA A N 1
ATOM 790 C CA . ALA A 1 104 ? -5.293 8.367 8.055 1.00 96.00 104 ALA A CA 1
ATOM 791 C C . ALA A 1 104 ? -4.508 8.057 9.340 1.00 96.00 104 ALA A C 1
ATOM 793 O O . ALA A 1 104 ? -5.093 7.748 10.375 1.00 96.00 104 ALA A O 1
ATOM 794 N N . ALA A 1 105 ? -3.184 8.246 9.321 1.00 94.38 105 ALA A N 1
ATOM 795 C CA . ALA A 1 105 ? -2.320 8.001 10.475 1.00 94.38 105 ALA A CA 1
ATOM 796 C C . ALA A 1 105 ? -2.618 8.922 11.678 1.00 94.38 105 ALA A C 1
ATOM 798 O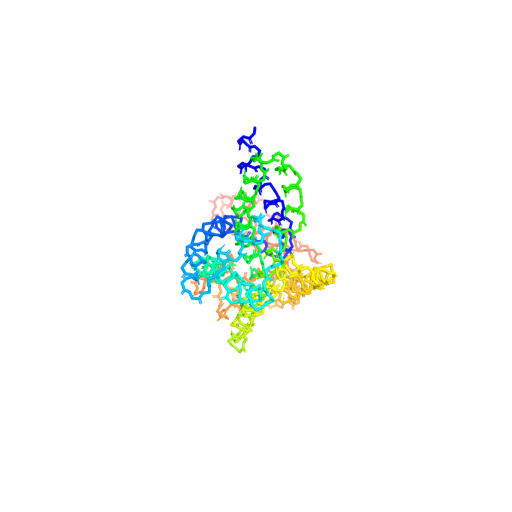 O . ALA A 1 105 ? -2.283 8.588 12.818 1.00 94.38 105 ALA A O 1
ATOM 799 N N . ARG A 1 106 ? -3.223 10.088 11.425 1.00 93.19 106 ARG A N 1
ATOM 800 C CA . ARG A 1 106 ? -3.629 11.083 12.432 1.00 93.19 106 ARG A CA 1
ATOM 801 C C . ARG A 1 106 ? -5.114 10.985 12.771 1.00 93.19 106 ARG A C 1
ATOM 803 O O . ARG A 1 106 ? -5.559 11.589 13.745 1.00 93.19 106 ARG A O 1
ATOM 810 N N . HIS A 1 107 ? -5.879 10.234 11.983 1.00 93.00 107 HIS A N 1
ATOM 811 C CA . HIS A 1 107 ? -7.306 10.077 12.176 1.00 93.00 107 HIS A CA 1
ATOM 812 C C . HIS A 1 107 ? -7.597 9.273 13.451 1.00 93.00 107 HIS A C 1
ATOM 814 O O . HIS A 1 107 ? -6.872 8.345 13.809 1.00 93.00 107 HIS A O 1
ATOM 820 N N . ARG A 1 108 ? -8.685 9.623 14.147 1.00 85.62 108 ARG A N 1
ATOM 821 C CA . ARG A 1 108 ? -9.092 8.962 15.402 1.00 85.62 108 ARG A CA 1
ATOM 822 C C . ARG A 1 108 ? -9.497 7.498 15.231 1.00 85.62 108 ARG A C 1
ATOM 824 O O . ARG A 1 108 ? -9.392 6.754 16.194 1.00 85.62 108 ARG A O 1
ATOM 831 N N . ALA A 1 109 ? -9.953 7.141 14.028 1.00 88.00 109 ALA A N 1
ATOM 832 C CA . ALA A 1 109 ? -10.339 5.775 13.680 1.00 88.00 109 ALA A CA 1
ATOM 833 C C . ALA A 1 109 ? -9.137 4.831 13.644 1.00 88.00 109 ALA A C 1
ATOM 835 O O . ALA A 1 109 ? -9.299 3.685 14.013 1.00 88.00 109 ALA A O 1
ATOM 836 N N . PHE A 1 110 ? -7.934 5.340 13.334 1.00 90.94 110 PHE A N 1
ATOM 837 C CA . PHE A 1 110 ? -6.727 4.540 13.460 1.00 90.94 110 PHE A CA 1
ATOM 838 C C . PHE A 1 110 ? -6.467 4.260 14.943 1.00 90.94 110 PHE A C 1
ATOM 840 O O . PHE A 1 110 ? -5.932 5.111 15.671 1.00 90.94 110 PHE A O 1
ATOM 847 N N . ASP A 1 111 ? -6.849 3.081 15.404 1.00 85.88 111 ASP A N 1
ATOM 848 C CA . ASP A 1 111 ? -6.831 2.694 16.807 1.00 85.88 111 ASP A CA 1
ATOM 849 C C . ASP A 1 111 ? -6.357 1.254 17.042 1.00 85.88 111 ASP A C 1
ATOM 851 O O . ASP A 1 111 ? -5.985 0.936 18.177 1.00 85.88 111 ASP A O 1
ATOM 855 N N . GLU A 1 112 ? -6.175 0.455 15.989 1.00 87.88 112 GLU A N 1
ATOM 856 C CA . GLU A 1 112 ? -5.588 -0.876 16.068 1.00 87.88 112 GLU A CA 1
ATOM 857 C C . GLU A 1 112 ? -4.431 -1.131 15.080 1.00 87.88 112 GLU A C 1
ATOM 859 O O . GLU A 1 112 ? -4.183 -0.370 14.145 1.00 87.88 112 GLU A O 1
ATOM 864 N N . PRO A 1 113 ? -3.629 -2.197 15.285 1.00 92.56 113 PRO A N 1
ATOM 865 C CA . PRO A 1 113 ? -2.492 -2.474 14.409 1.00 92.56 113 PRO A CA 1
ATOM 866 C C . PRO A 1 113 ? -2.875 -2.858 12.975 1.00 92.56 113 PRO A C 1
ATOM 868 O O . PRO A 1 113 ? -2.068 -2.653 12.069 1.00 92.56 113 PRO A O 1
ATOM 871 N N . LEU A 1 114 ? -4.053 -3.458 12.769 1.00 95.50 114 LEU A N 1
ATOM 872 C CA . LEU A 1 114 ? -4.510 -3.906 11.452 1.00 95.50 114 LEU A CA 1
ATOM 873 C C . LEU A 1 114 ? -4.829 -2.721 10.533 1.00 95.50 114 LEU A C 1
ATOM 875 O O . LEU A 1 114 ? -4.475 -2.778 9.357 1.00 95.50 114 LEU A O 1
ATOM 879 N N . ASP A 1 115 ? -5.369 -1.632 11.072 1.00 95.62 115 ASP A N 1
ATOM 880 C CA . ASP A 1 115 ? -5.646 -0.380 10.357 1.00 95.62 115 ASP A CA 1
ATOM 881 C C . ASP A 1 115 ? -4.435 0.145 9.588 1.00 95.62 115 ASP A C 1
ATOM 883 O O . ASP A 1 115 ? -4.569 0.649 8.478 1.00 95.62 115 ASP A O 1
ATOM 887 N N . GLY A 1 116 ? -3.226 -0.003 10.148 1.00 97.12 116 GLY A N 1
ATOM 888 C CA . GLY A 1 116 ? -1.992 0.393 9.469 1.00 97.12 116 GLY A CA 1
ATOM 889 C C . GLY A 1 116 ? -1.833 -0.310 8.119 1.00 97.12 116 GLY A C 1
ATOM 890 O O . GLY A 1 116 ? -1.405 0.308 7.148 1.00 97.12 116 GLY A O 1
ATOM 891 N N . LEU A 1 117 ? -2.245 -1.579 8.033 1.00 97.94 117 LEU A N 1
ATOM 892 C CA . LEU A 1 117 ? -2.257 -2.361 6.796 1.00 97.94 117 LEU A CA 1
ATOM 893 C C . LEU A 1 117 ? -3.411 -1.954 5.876 1.00 97.94 117 LEU A C 1
ATOM 895 O O . LEU A 1 117 ? -3.214 -1.888 4.665 1.00 97.94 117 LEU A O 1
ATOM 899 N N . ILE A 1 118 ? -4.596 -1.671 6.426 1.00 98.06 118 ILE A N 1
ATOM 900 C CA . ILE A 1 118 ? -5.773 -1.252 5.648 1.00 98.06 118 ILE A CA 1
ATOM 901 C C . ILE A 1 118 ? -5.526 0.105 4.987 1.00 98.06 118 ILE A C 1
ATOM 903 O O . ILE A 1 118 ? -5.720 0.245 3.780 1.00 98.06 118 ILE A O 1
ATOM 907 N N . TYR A 1 119 ? -5.023 1.082 5.740 1.00 98.44 119 TYR A N 1
ATOM 908 C CA . TYR A 1 119 ? -4.695 2.404 5.216 1.00 98.44 119 TYR A CA 1
ATOM 909 C C . TYR A 1 119 ? -3.513 2.380 4.252 1.00 98.44 119 TYR A C 1
ATOM 911 O O . TYR A 1 119 ? -3.564 3.070 3.235 1.00 98.44 119 TYR A O 1
ATOM 919 N N . ALA A 1 120 ? -2.501 1.543 4.506 1.00 98.56 120 ALA A N 1
ATOM 920 C CA . ALA A 1 120 ? -1.422 1.339 3.546 1.00 98.56 120 ALA A CA 1
ATOM 921 C C . ALA A 1 120 ? -1.926 0.757 2.225 1.00 98.56 120 ALA A C 1
ATOM 923 O O . ALA A 1 120 ? -1.603 1.276 1.160 1.00 98.56 120 ALA A O 1
ATOM 924 N N . SER A 1 121 ? -2.790 -0.260 2.299 1.00 98.56 121 SER A N 1
ATOM 925 C CA . SER A 1 121 ? -3.432 -0.848 1.121 1.00 98.56 121 SER A CA 1
ATOM 926 C C . SER A 1 121 ? -4.264 0.192 0.371 1.00 98.56 121 SER A C 1
ATOM 928 O O . SER A 1 121 ? -4.192 0.265 -0.849 1.00 98.56 121 SER A O 1
ATOM 930 N N . ALA A 1 122 ? -5.019 1.034 1.084 1.00 98.69 122 ALA A N 1
ATOM 931 C CA . ALA A 1 122 ? -5.832 2.078 0.470 1.00 98.69 122 ALA A CA 1
ATOM 932 C C . ALA A 1 122 ? -4.984 3.094 -0.303 1.00 98.69 122 ALA A C 1
ATOM 934 O O . ALA A 1 122 ? -5.249 3.324 -1.482 1.00 98.69 122 ALA A O 1
ATOM 935 N N . ALA A 1 123 ? -3.944 3.652 0.324 1.00 98.81 123 ALA A N 1
ATOM 936 C CA . ALA A 1 123 ? -3.048 4.599 -0.335 1.00 98.81 123 ALA A CA 1
ATOM 937 C C . ALA A 1 123 ? -2.324 3.960 -1.532 1.00 98.81 123 ALA A C 1
ATOM 939 O O . ALA A 1 123 ? -2.270 4.552 -2.607 1.00 98.81 123 ALA A O 1
ATOM 940 N N . ALA A 1 124 ? -1.830 2.731 -1.370 1.00 98.69 124 ALA A N 1
ATOM 941 C CA . ALA A 1 124 ? -1.152 1.992 -2.427 1.00 98.69 124 ALA A CA 1
ATOM 942 C C . ALA A 1 124 ? -2.054 1.716 -3.634 1.00 98.69 124 ALA A C 1
ATOM 944 O O . ALA A 1 124 ? -1.627 1.899 -4.766 1.00 98.69 124 ALA A O 1
ATOM 945 N N . LEU A 1 125 ? -3.309 1.322 -3.411 1.00 98.50 125 LEU A N 1
ATOM 946 C CA . LEU A 1 125 ? -4.264 1.056 -4.490 1.00 98.50 125 LEU A CA 1
ATOM 947 C C . LEU A 1 125 ? -4.707 2.330 -5.202 1.00 98.50 125 LEU A C 1
ATOM 949 O O . LEU A 1 125 ? -4.933 2.301 -6.410 1.00 98.50 125 LEU A O 1
ATOM 953 N N . GLY A 1 126 ? -4.815 3.441 -4.474 1.00 98.12 126 GLY A N 1
ATOM 954 C CA . GLY A 1 126 ? -5.047 4.754 -5.064 1.00 98.12 126 GLY A CA 1
ATOM 955 C C . GLY A 1 126 ? -3.920 5.146 -6.009 1.00 98.12 126 GLY A C 1
ATOM 956 O O . GLY A 1 126 ? -4.171 5.453 -7.174 1.00 98.12 126 GLY A O 1
ATOM 957 N N . PHE A 1 127 ? -2.681 5.052 -5.518 1.00 98.44 127 PHE A N 1
ATOM 958 C CA . PHE A 1 127 ? -1.466 5.314 -6.288 1.00 98.44 127 PHE A CA 1
ATOM 959 C C . PHE A 1 127 ? -1.405 4.426 -7.535 1.00 98.44 127 PHE A C 1
ATOM 961 O O . PHE A 1 127 ? -1.343 4.924 -8.658 1.00 98.44 127 PHE A O 1
ATOM 968 N N . ALA A 1 128 ? -1.541 3.112 -7.335 1.00 97.19 128 ALA A N 1
ATOM 969 C CA . ALA A 1 128 ? -1.529 2.112 -8.394 1.00 97.19 128 ALA A CA 1
ATOM 970 C C . ALA A 1 128 ? -2.611 2.360 -9.446 1.00 97.19 128 ALA A C 1
ATOM 972 O O . ALA A 1 128 ? -2.412 2.052 -10.614 1.00 97.19 128 ALA A O 1
ATOM 973 N N . SER A 1 129 ? -3.770 2.901 -9.057 1.00 95.50 129 SER A N 1
ATOM 974 C CA . SER A 1 129 ? -4.845 3.195 -10.005 1.00 95.50 129 SER A CA 1
ATOM 975 C C . SER A 1 129 ? -4.462 4.325 -10.955 1.00 95.50 129 SER A C 1
ATOM 977 O O . SER A 1 129 ? -4.693 4.196 -12.154 1.00 95.50 129 SER A O 1
ATOM 979 N N . VAL A 1 130 ? -3.858 5.404 -10.442 1.00 94.75 130 VAL A N 1
ATOM 980 C CA . VAL A 1 130 ? -3.385 6.532 -11.264 1.00 94.75 130 VAL A CA 1
ATOM 981 C C . VAL A 1 130 ? -2.232 6.096 -12.157 1.00 94.75 130 VAL A C 1
ATOM 983 O O . VAL A 1 130 ? -2.256 6.342 -13.359 1.00 94.75 130 VAL A O 1
ATOM 986 N N . GLU A 1 131 ? -1.264 5.375 -11.607 1.00 93.06 131 GLU A N 1
ATOM 987 C CA . GLU A 1 131 ? -0.145 4.850 -12.382 1.00 93.06 131 GLU A CA 1
ATOM 988 C C . GLU A 1 131 ? -0.638 3.886 -13.479 1.00 93.06 131 GLU A C 1
ATOM 990 O O . GLU A 1 131 ? -0.277 4.007 -14.648 1.00 93.06 131 GLU A O 1
ATOM 995 N N . ASN A 1 132 ? -1.574 2.988 -13.159 1.00 90.75 132 ASN A N 1
ATOM 996 C CA . ASN A 1 132 ? -2.176 2.087 -14.137 1.00 90.75 132 ASN A CA 1
ATOM 997 C C . ASN A 1 132 ? -2.924 2.836 -15.258 1.00 90.75 132 ASN A C 1
ATOM 999 O O . ASN A 1 132 ? -2.918 2.361 -16.392 1.00 90.75 132 ASN A O 1
ATOM 1003 N N . MET A 1 133 ? -3.510 4.014 -14.998 1.00 89.62 133 MET A N 1
ATOM 1004 C CA . MET A 1 133 ? -4.055 4.871 -16.064 1.00 89.62 133 MET A CA 1
ATOM 1005 C C . MET A 1 133 ? -2.972 5.358 -17.023 1.00 89.62 133 MET A C 1
ATOM 1007 O O . MET A 1 133 ? -3.186 5.318 -18.234 1.00 89.62 133 MET A O 1
ATOM 1011 N N . LEU A 1 134 ? -1.813 5.779 -16.509 1.00 87.44 134 LEU A N 1
ATOM 1012 C CA . LEU A 1 134 ? -0.697 6.251 -17.334 1.00 87.44 134 LEU A CA 1
ATOM 1013 C C . LEU A 1 134 ? -0.174 5.129 -18.245 1.00 87.44 134 LEU A C 1
ATOM 1015 O O . LEU A 1 134 ? -0.062 5.315 -19.458 1.00 87.44 134 LEU A O 1
ATOM 1019 N N . TYR A 1 135 ? 0.047 3.933 -17.691 1.00 86.62 135 TYR A N 1
ATOM 1020 C CA . TYR A 1 135 ? 0.530 2.777 -18.457 1.00 86.62 135 TYR A CA 1
ATOM 1021 C C . TYR A 1 135 ? -0.490 2.263 -19.478 1.00 86.62 135 TYR A C 1
ATOM 1023 O O . TYR A 1 135 ? -0.135 1.986 -20.625 1.00 86.62 135 TYR A O 1
ATOM 1031 N N . VAL A 1 136 ? -1.763 2.127 -19.089 1.00 86.69 136 VAL A N 1
ATOM 1032 C CA . VAL A 1 136 ? -2.821 1.668 -20.003 1.00 86.69 136 VAL A CA 1
ATOM 1033 C C . VAL A 1 136 ? -3.076 2.700 -21.096 1.00 86.69 136 VAL A C 1
ATOM 1035 O O . VAL A 1 136 ? -3.254 2.310 -22.247 1.00 86.69 136 VAL A O 1
ATOM 1038 N N . GLY A 1 137 ? -3.050 3.995 -20.772 1.00 84.50 137 GLY A N 1
ATOM 1039 C CA . GLY A 1 137 ? -3.170 5.079 -21.745 1.00 84.50 137 GLY A CA 1
ATOM 1040 C C . GLY A 1 137 ? -2.062 5.035 -22.798 1.00 84.50 137 GLY A C 1
ATOM 1041 O O . GLY A 1 137 ? -2.362 5.049 -23.993 1.00 84.50 137 GLY A O 1
ATOM 1042 N N . GLY A 1 138 ? -0.804 4.883 -22.371 1.00 82.06 138 GLY A N 1
ATOM 1043 C CA . GLY A 1 138 ? 0.333 4.720 -23.282 1.00 82.06 138 GLY A CA 1
ATOM 1044 C C . GLY A 1 138 ? 0.216 3.468 -24.159 1.00 82.06 138 GLY A C 1
ATOM 1045 O O . GLY A 1 138 ? 0.348 3.540 -25.379 1.00 82.06 138 GLY A O 1
ATOM 1046 N N . ALA A 1 139 ? -0.123 2.322 -23.563 1.00 82.31 139 ALA A N 1
ATOM 1047 C CA . ALA A 1 139 ? -0.277 1.061 -24.291 1.00 82.31 139 ALA A CA 1
ATOM 1048 C C . ALA A 1 139 ? -1.495 1.041 -25.233 1.00 82.31 139 ALA A C 1
ATOM 1050 O O . ALA A 1 139 ? -1.479 0.350 -26.254 1.00 82.31 139 ALA A O 1
ATOM 1051 N N . ALA A 1 140 ? -2.561 1.783 -24.916 1.00 78.44 140 ALA A N 1
ATOM 1052 C CA . ALA A 1 140 ? -3.744 1.894 -25.764 1.00 78.44 140 ALA A CA 1
ATOM 1053 C C . ALA A 1 140 ? -3.422 2.558 -27.108 1.00 78.44 140 ALA A C 1
ATOM 1055 O O . ALA A 1 140 ? -3.950 2.117 -28.127 1.00 78.44 140 ALA A O 1
ATOM 1056 N N . GLY A 1 141 ? -2.514 3.541 -27.126 1.00 76.75 141 GLY A N 1
ATOM 1057 C CA . GLY A 1 141 ? -2.012 4.149 -28.364 1.00 76.75 141 GLY A CA 1
ATOM 1058 C C . GLY A 1 141 ? -1.311 3.151 -29.294 1.00 76.75 141 GLY A C 1
ATOM 1059 O O . GLY A 1 141 ? -1.345 3.319 -30.507 1.00 76.75 141 GLY A O 1
ATOM 1060 N N . ALA A 1 142 ? -0.756 2.072 -28.734 1.00 77.62 142 ALA A N 1
ATOM 1061 C CA . ALA A 1 142 ? -0.099 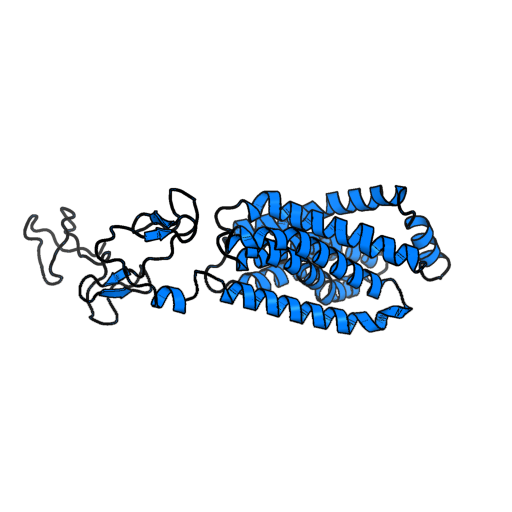0.985 -29.460 1.00 77.62 142 ALA A CA 1
ATOM 1062 C C . ALA A 1 142 ? -1.000 -0.254 -29.678 1.00 77.62 142 ALA A C 1
ATOM 1064 O O . ALA A 1 142 ? -0.509 -1.319 -30.041 1.00 77.62 142 ALA A O 1
ATOM 1065 N N . GLY A 1 143 ? -2.310 -0.162 -29.409 1.00 81.94 143 GLY A N 1
ATOM 1066 C CA . GLY A 1 143 ? -3.254 -1.279 -29.569 1.00 81.94 143 GLY A CA 1
ATOM 1067 C C . GLY A 1 143 ? -3.182 -2.371 -28.487 1.00 81.94 143 GLY A C 1
ATOM 1068 O O . GLY A 1 143 ? -3.912 -3.355 -28.568 1.00 81.94 143 GLY A O 1
ATOM 1069 N N . ALA A 1 144 ? -2.365 -2.198 -27.441 1.00 84.50 144 ALA A N 1
ATOM 1070 C CA . ALA A 1 144 ? -2.127 -3.194 -26.385 1.00 84.50 144 ALA A CA 1
ATOM 1071 C C . ALA A 1 144 ? -2.812 -2.871 -25.037 1.00 84.50 144 ALA A C 1
ATOM 1073 O O . ALA A 1 144 ? -2.613 -3.576 -24.044 1.00 84.50 144 ALA A O 1
ATOM 1074 N N . GLY A 1 145 ? -3.630 -1.815 -24.978 1.00 84.31 145 GLY A N 1
ATOM 1075 C CA . GLY A 1 145 ? -4.193 -1.288 -23.726 1.00 84.31 145 GLY A CA 1
ATOM 1076 C C . GLY A 1 145 ? -5.016 -2.294 -22.909 1.00 84.31 145 GLY A C 1
ATOM 1077 O O . GLY A 1 145 ? -4.903 -2.320 -21.687 1.00 84.31 145 GLY A O 1
ATOM 1078 N N . ALA A 1 146 ? -5.802 -3.163 -23.557 1.00 85.69 146 ALA A N 1
ATOM 1079 C CA . ALA A 1 146 ? -6.628 -4.155 -22.857 1.00 85.69 146 ALA A CA 1
ATOM 1080 C C . ALA A 1 146 ? -5.790 -5.246 -22.164 1.00 85.69 146 ALA A C 1
ATOM 1082 O O . ALA A 1 146 ? -6.054 -5.589 -21.011 1.00 85.69 146 ALA A O 1
ATOM 1083 N N . LEU A 1 147 ? -4.753 -5.757 -22.839 1.00 87.88 147 LEU A N 1
ATOM 1084 C CA . LEU A 1 147 ? -3.824 -6.726 -22.252 1.00 87.88 147 LEU A CA 1
ATOM 1085 C C . LEU A 1 147 ? -3.028 -6.090 -21.108 1.00 87.88 147 LEU A C 1
ATOM 1087 O O . LEU A 1 147 ? -2.891 -6.694 -2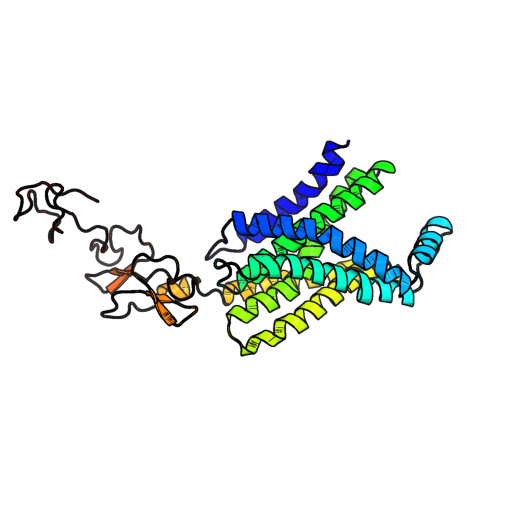0.045 1.00 87.88 147 LEU A O 1
ATOM 1091 N N . MET A 1 148 ? -2.561 -4.852 -21.303 1.00 86.94 148 MET A N 1
ATOM 1092 C CA . MET A 1 148 ? -1.858 -4.095 -20.266 1.00 86.94 148 MET A CA 1
ATOM 1093 C C . MET A 1 148 ? -2.736 -3.910 -19.023 1.00 86.94 148 MET A C 1
ATOM 1095 O O . MET A 1 148 ? -2.285 -4.172 -17.910 1.00 86.94 148 MET A O 1
ATOM 1099 N N . LEU A 1 149 ? -4.006 -3.537 -19.211 1.00 88.12 149 LEU A N 1
ATOM 1100 C CA . LEU A 1 149 ? -4.972 -3.384 -18.124 1.00 88.12 149 LEU A CA 1
ATOM 1101 C C . LEU A 1 149 ? -5.150 -4.686 -17.331 1.00 88.12 149 LEU A C 1
ATOM 1103 O O . LEU A 1 149 ? -5.148 -4.651 -16.100 1.00 88.12 149 LEU A O 1
ATOM 1107 N N . LEU A 1 150 ? -5.280 -5.826 -18.018 1.00 89.75 150 LEU A N 1
ATOM 1108 C CA . LEU A 1 150 ? -5.442 -7.134 -17.380 1.00 89.75 150 LEU A CA 1
ATOM 1109 C C . LEU A 1 150 ? -4.202 -7.523 -16.563 1.00 89.75 150 LEU A C 1
ATOM 1111 O O . LEU A 1 150 ? -4.317 -7.845 -15.380 1.00 89.75 150 LEU A O 1
ATOM 1115 N N . LEU A 1 151 ? -3.017 -7.470 -17.178 1.00 90.38 151 LEU A N 1
ATOM 1116 C CA . LEU A 1 151 ? -1.763 -7.868 -16.532 1.00 90.38 151 LEU A CA 1
ATOM 1117 C C . LEU A 1 151 ? -1.449 -6.976 -15.331 1.00 90.38 151 LEU A C 1
ATOM 1119 O O . LEU A 1 151 ? -1.155 -7.479 -14.245 1.00 90.38 151 LEU A O 1
ATOM 1123 N N . ARG A 1 152 ? -1.570 -5.654 -15.486 1.00 91.75 152 ARG A N 1
ATOM 1124 C CA . ARG A 1 152 ? -1.330 -4.716 -14.386 1.00 91.75 152 ARG A CA 1
ATOM 1125 C C . ARG A 1 152 ? -2.381 -4.843 -13.290 1.00 91.75 152 ARG A C 1
ATOM 1127 O O . ARG A 1 152 ? -2.018 -4.845 -12.119 1.00 91.75 152 ARG A O 1
ATOM 1134 N N . GLY A 1 153 ? -3.656 -5.021 -13.637 1.00 90.69 153 GLY A N 1
ATOM 1135 C CA . GLY A 1 153 ? -4.729 -5.214 -12.658 1.00 90.69 153 GLY A CA 1
ATOM 1136 C C . GLY A 1 153 ? -4.549 -6.452 -11.770 1.00 90.69 153 GLY A C 1
ATOM 1137 O O . GLY A 1 153 ? -4.933 -6.429 -10.598 1.00 90.69 153 GLY A O 1
ATOM 1138 N N . LEU A 1 154 ? -3.944 -7.518 -12.306 1.00 91.12 154 LEU A N 1
ATOM 1139 C CA . LEU A 1 154 ? -3.705 -8.774 -11.588 1.00 91.12 154 LEU A CA 1
ATOM 1140 C C . LEU A 1 154 ? -2.345 -8.846 -10.886 1.00 91.12 154 LEU A C 1
ATOM 1142 O O . LEU A 1 154 ? -2.235 -9.544 -9.881 1.00 91.12 154 LEU A O 1
ATOM 1146 N N . LEU A 1 155 ? -1.324 -8.161 -11.405 1.00 91.31 155 LEU A N 1
ATOM 1147 C CA . LEU A 1 155 ? 0.048 -8.259 -10.899 1.00 91.31 155 LEU A CA 1
ATOM 1148 C C . LEU A 1 155 ? 0.514 -6.956 -10.248 1.00 91.31 155 LEU A C 1
ATOM 1150 O O . LEU A 1 155 ? 0.805 -6.944 -9.055 1.00 91.31 155 LEU A O 1
ATOM 1154 N N . ALA A 1 156 ? 0.550 -5.859 -11.006 1.00 91.50 156 ALA A N 1
ATOM 1155 C CA . ALA A 1 156 ? 1.097 -4.585 -10.536 1.00 91.50 156 ALA A CA 1
ATOM 1156 C C . ALA A 1 156 ? 0.244 -3.969 -9.417 1.00 91.50 156 ALA A C 1
ATOM 1158 O O . ALA A 1 156 ? 0.761 -3.675 -8.346 1.00 91.50 156 ALA A O 1
ATOM 1159 N N . VAL A 1 157 ? -1.076 -3.861 -9.609 1.00 94.62 157 VAL A N 1
ATOM 1160 C CA . VAL A 1 157 ? -2.006 -3.245 -8.643 1.00 94.62 157 VAL A CA 1
ATOM 1161 C C . VAL A 1 157 ? -1.952 -3.906 -7.254 1.00 94.62 157 VAL A C 1
ATOM 1163 O O . VAL A 1 157 ? -1.745 -3.187 -6.274 1.00 94.62 157 VAL A O 1
ATOM 1166 N N . PRO A 1 158 ? -2.083 -5.242 -7.108 1.00 96.00 158 PRO A N 1
ATOM 1167 C CA . PRO A 1 158 ? -1.852 -5.879 -5.813 1.00 96.00 158 PRO A CA 1
ATOM 1168 C C . PRO A 1 158 ? -0.377 -5.816 -5.380 1.00 96.00 158 PRO A C 1
ATOM 1170 O O . PRO A 1 158 ? -0.120 -5.802 -4.178 1.00 96.00 158 PRO A O 1
ATOM 1173 N N . GLY A 1 159 ? 0.575 -5.720 -6.316 1.00 97.44 159 GLY A N 1
ATOM 1174 C CA . GLY A 1 159 ? 1.996 -5.435 -6.070 1.00 97.44 159 GLY A CA 1
ATOM 1175 C C . GLY A 1 159 ? 2.221 -4.227 -5.168 1.00 97.44 159 GLY A C 1
ATOM 1176 O O . GLY A 1 159 ? 2.824 -4.376 -4.106 1.00 97.44 159 GLY A O 1
ATOM 1177 N N . HIS A 1 160 ? 1.630 -3.073 -5.493 1.00 98.38 160 HIS A N 1
ATOM 1178 C CA . HIS A 1 160 ? 1.759 -1.875 -4.648 1.00 98.38 160 HIS A CA 1
ATOM 1179 C C . HIS A 1 160 ? 1.277 -2.116 -3.218 1.00 98.38 160 HIS A C 1
ATOM 1181 O O . HIS A 1 160 ? 1.879 -1.613 -2.271 1.00 98.38 160 HIS A O 1
ATOM 1187 N N . VAL A 1 161 ? 0.214 -2.908 -3.033 1.00 98.56 161 VAL A N 1
ATOM 1188 C CA . VAL A 1 161 ? -0.224 -3.283 -1.684 1.00 98.56 161 VAL A CA 1
ATOM 1189 C C . VAL A 1 161 ? 0.837 -4.129 -0.997 1.00 98.56 161 VAL A C 1
ATOM 1191 O O . VAL A 1 161 ? 1.158 -3.867 0.159 1.00 98.56 161 VAL A O 1
ATOM 1194 N N . MET A 1 162 ? 1.398 -5.120 -1.691 1.00 98.50 162 MET A N 1
ATOM 1195 C CA . MET A 1 162 ? 2.417 -6.015 -1.145 1.00 98.50 162 MET A CA 1
ATOM 1196 C C . MET A 1 162 ? 3.691 -5.287 -0.694 1.00 98.50 162 MET A C 1
ATOM 1198 O O . MET A 1 162 ? 4.329 -5.740 0.257 1.00 98.50 162 MET A O 1
ATOM 1202 N N . PHE A 1 163 ? 4.038 -4.155 -1.309 1.00 98.62 163 PHE A N 1
ATOM 1203 C CA . PHE A 1 163 ? 5.133 -3.299 -0.840 1.00 98.62 163 PHE A CA 1
ATOM 1204 C C . PHE A 1 163 ? 4.681 -2.449 0.349 1.00 98.62 163 PHE A C 1
ATOM 1206 O O . PHE A 1 163 ? 5.295 -2.474 1.420 1.00 98.62 163 PHE A O 1
ATOM 1213 N N . ALA A 1 164 ? 3.537 -1.777 0.210 1.00 98.75 164 ALA A N 1
ATOM 1214 C CA . ALA A 1 164 ? 3.067 -0.817 1.194 1.00 98.75 164 ALA A CA 1
ATOM 1215 C C . ALA A 1 164 ? 2.712 -1.439 2.551 1.00 98.75 164 ALA A C 1
ATOM 1217 O O . ALA A 1 164 ? 2.859 -0.808 3.602 1.00 98.75 164 ALA A O 1
ATOM 1218 N N . VAL A 1 165 ? 2.290 -2.707 2.580 1.00 98.25 165 VAL A N 1
ATOM 1219 C CA . VAL A 1 165 ? 2.001 -3.415 3.838 1.00 98.25 165 VAL A CA 1
ATOM 1220 C C . VAL A 1 165 ? 3.222 -3.562 4.746 1.00 98.25 165 VAL A C 1
ATOM 1222 O O . VAL A 1 165 ? 3.033 -3.761 5.946 1.00 98.25 165 VAL A O 1
ATOM 1225 N N . PHE A 1 166 ? 4.455 -3.423 4.243 1.00 98.69 166 PHE A N 1
ATOM 1226 C CA . PHE A 1 166 ? 5.647 -3.393 5.094 1.00 98.69 166 PHE A CA 1
ATOM 1227 C C . PHE A 1 166 ? 5.627 -2.160 6.001 1.00 98.69 166 PHE A C 1
ATOM 1229 O O . PHE A 1 166 ? 5.604 -2.303 7.229 1.00 98.69 166 PHE A O 1
ATOM 1236 N N . TRP A 1 167 ? 5.554 -0.951 5.439 1.00 98.62 167 TRP A N 1
ATOM 1237 C CA . TRP A 1 167 ? 5.446 0.254 6.263 1.00 98.62 167 TRP A CA 1
ATOM 1238 C C . TRP A 1 167 ? 4.090 0.359 6.961 1.00 98.62 167 TRP A C 1
ATOM 1240 O O . TRP A 1 167 ? 4.028 0.885 8.072 1.00 98.62 167 TRP A O 1
ATOM 1250 N N . GLY A 1 168 ? 3.020 -0.211 6.398 1.00 98.25 168 GLY A N 1
ATOM 1251 C CA . GLY A 1 168 ? 1.727 -0.356 7.071 1.00 98.25 168 GLY A CA 1
ATOM 1252 C C . GLY A 1 168 ? 1.827 -1.183 8.357 1.00 98.25 168 GLY A C 1
ATOM 1253 O O . GLY A 1 168 ? 1.272 -0.806 9.391 1.00 98.25 168 GLY A O 1
ATOM 1254 N N . TYR A 1 169 ? 2.612 -2.264 8.339 1.00 98.19 169 TYR A N 1
ATOM 1255 C CA . TYR A 1 169 ? 2.932 -3.064 9.522 1.00 98.19 169 TYR A CA 1
ATOM 1256 C C . TYR A 1 169 ? 3.724 -2.248 10.549 1.00 98.19 169 TYR A C 1
ATOM 1258 O O . TYR A 1 169 ? 3.384 -2.257 11.735 1.00 98.19 169 TYR A O 1
ATOM 1266 N N . GLY A 1 170 ? 4.756 -1.517 10.118 1.00 97.75 170 GLY A N 1
ATOM 1267 C CA . GLY A 1 170 ? 5.525 -0.638 11.001 1.00 97.75 170 GLY A CA 1
ATOM 1268 C C . GLY A 1 170 ? 4.669 0.457 11.633 1.00 97.75 170 GLY A C 1
ATOM 1269 O O . GLY A 1 170 ? 4.763 0.701 12.838 1.00 97.75 170 GLY A O 1
ATOM 1270 N N . LEU A 1 171 ? 3.789 1.074 10.842 1.00 97.25 171 LEU A N 1
ATOM 1271 C CA . LEU A 1 171 ? 2.849 2.104 11.270 1.00 97.25 171 LEU A CA 1
ATOM 1272 C C . LEU A 1 171 ? 1.854 1.546 12.294 1.00 97.25 171 LEU A C 1
ATOM 1274 O O . LEU A 1 171 ? 1.714 2.115 13.377 1.00 97.25 171 LEU A O 1
ATOM 1278 N N . GLY A 1 172 ? 1.228 0.405 11.999 1.00 95.25 172 GLY A N 1
ATOM 1279 C CA . GLY A 1 172 ? 0.316 -0.293 12.907 1.00 95.25 172 GLY A CA 1
ATOM 1280 C C . GLY A 1 172 ? 0.992 -0.744 14.203 1.00 95.25 172 GLY A C 1
ATOM 1281 O O . GLY A 1 172 ? 0.435 -0.600 15.290 1.00 95.25 172 GLY A O 1
ATOM 1282 N N . ALA A 1 173 ? 2.244 -1.208 14.142 1.00 94.12 173 ALA A N 1
ATOM 1283 C CA . ALA A 1 173 ? 2.994 -1.647 15.320 1.00 94.12 173 ALA A CA 1
ATOM 1284 C C . ALA A 1 173 ? 3.214 -0.539 16.361 1.00 94.12 173 ALA A C 1
ATOM 1286 O O . ALA A 1 173 ? 3.359 -0.855 17.545 1.00 94.12 173 ALA A O 1
ATOM 1287 N N . ARG A 1 174 ? 3.172 0.741 15.964 1.00 91.06 174 ARG A N 1
ATOM 1288 C CA . ARG A 1 174 ? 3.230 1.891 16.887 1.00 91.06 174 ARG A CA 1
ATOM 1289 C C . ARG A 1 174 ? 2.045 1.930 17.850 1.00 91.06 174 ARG A C 1
ATOM 1291 O O . ARG A 1 174 ? 2.190 2.437 18.960 1.00 91.06 174 ARG A O 1
ATOM 1298 N N . ARG A 1 175 ? 0.899 1.358 17.465 1.00 87.12 175 ARG A N 1
ATOM 1299 C CA . ARG A 1 175 ? -0.301 1.261 18.314 1.00 87.12 175 ARG A CA 1
ATOM 1300 C C . ARG A 1 175 ? -0.140 0.283 19.473 1.00 87.12 175 ARG A C 1
ATOM 1302 O O . ARG A 1 175 ? -0.861 0.381 20.454 1.00 87.12 175 ARG A O 1
ATOM 1309 N N . LEU A 1 176 ? 0.863 -0.590 19.410 1.00 83.94 176 LEU A N 1
ATOM 1310 C CA . LEU A 1 176 ? 1.194 -1.541 20.473 1.00 83.94 176 LEU A CA 1
ATOM 1311 C C . LEU A 1 176 ? 2.211 -0.981 21.484 1.00 83.94 176 LEU A C 1
ATOM 1313 O O . LEU A 1 176 ? 2.667 -1.713 22.361 1.00 83.94 176 LEU A O 1
ATOM 1317 N N . GLY A 1 177 ? 2.594 0.294 21.353 1.00 81.75 177 GLY A N 1
ATOM 1318 C CA . GLY A 1 177 ? 3.402 1.022 22.331 1.00 81.75 177 GLY A CA 1
ATOM 1319 C C . GLY A 1 177 ? 4.682 1.657 21.765 1.00 81.75 177 GLY A C 1
ATOM 1320 O O . GLY A 1 177 ? 5.163 1.280 20.691 1.00 81.75 177 GLY A O 1
ATOM 1321 N N . PRO A 1 178 ? 5.290 2.599 22.512 1.00 82.31 178 PRO A N 1
ATOM 1322 C CA . PRO A 1 178 ? 6.394 3.439 22.034 1.00 82.31 178 PRO A CA 1
ATOM 1323 C C . PRO A 1 178 ? 7.666 2.651 21.698 1.00 82.31 178 PRO A C 1
ATOM 1325 O O . PRO A 1 178 ? 8.361 2.984 20.742 1.00 82.31 178 PRO A O 1
ATOM 1328 N N . ARG A 1 179 ? 7.934 1.539 22.401 1.00 85.00 179 ARG A N 1
ATOM 1329 C CA . ARG A 1 179 ? 9.098 0.662 22.147 1.00 85.00 179 ARG A CA 1
ATOM 1330 C C . ARG A 1 179 ? 9.124 0.056 20.739 1.00 85.00 179 ARG A C 1
ATOM 1332 O O . ARG A 1 179 ? 10.144 -0.479 20.321 1.00 85.00 179 ARG A O 1
ATOM 1339 N N . ARG A 1 180 ? 8.007 0.097 20.009 1.00 88.31 180 ARG A N 1
ATOM 1340 C CA . ARG A 1 180 ? 7.877 -0.451 18.651 1.00 88.31 180 ARG A CA 1
ATOM 1341 C C . ARG A 1 180 ? 7.980 0.625 17.569 1.00 88.31 180 ARG A C 1
ATOM 1343 O O . ARG A 1 180 ? 7.898 0.287 16.393 1.00 88.31 180 ARG A O 1
ATOM 1350 N N . ALA A 1 181 ? 8.189 1.893 17.938 1.00 84.25 181 ALA A N 1
ATOM 1351 C CA . ALA A 1 181 ? 8.237 3.006 16.992 1.00 84.25 181 ALA A CA 1
ATOM 1352 C C . ALA A 1 181 ? 9.365 2.896 15.957 1.00 84.25 181 ALA A C 1
ATOM 1354 O O . ALA A 1 181 ? 9.156 3.265 14.804 1.00 84.25 181 ALA A O 1
ATOM 1355 N N . TRP A 1 182 ? 10.505 2.302 16.331 1.00 90.19 182 TRP A N 1
ATOM 1356 C CA . TRP A 1 182 ? 11.638 2.063 15.428 1.00 90.19 182 TRP A CA 1
ATOM 1357 C C . TRP A 1 182 ? 11.288 1.172 14.227 1.00 90.19 182 TRP A C 1
ATOM 1359 O O . TRP A 1 182 ? 11.962 1.219 13.202 1.00 90.19 182 TRP A O 1
ATOM 1369 N N . ARG A 1 183 ? 10.215 0.372 14.321 1.00 93.25 183 ARG A N 1
ATOM 1370 C CA . ARG A 1 183 ? 9.798 -0.516 13.231 1.00 93.25 183 ARG A CA 1
ATOM 1371 C C . ARG A 1 183 ? 9.357 0.261 12.002 1.00 93.25 183 ARG A C 1
ATOM 1373 O O . ARG A 1 183 ? 9.517 -0.252 10.904 1.00 93.25 183 ARG A O 1
ATOM 1380 N N . LEU A 1 184 ? 8.815 1.469 12.162 1.00 96.56 184 LEU A N 1
ATOM 1381 C CA . LEU A 1 184 ? 8.342 2.260 11.029 1.00 96.56 184 LEU A CA 1
ATOM 1382 C C . LEU A 1 184 ? 9.474 2.614 10.049 1.00 96.56 184 LEU A C 1
ATOM 1384 O O . LEU A 1 184 ? 9.373 2.170 8.912 1.00 96.56 184 LEU A O 1
ATOM 1388 N N . PRO A 1 185 ? 10.563 3.309 10.436 1.00 97.12 185 PRO A N 1
ATOM 1389 C CA . PRO A 1 185 ? 11.641 3.607 9.489 1.00 97.12 185 PRO A CA 1
ATOM 1390 C C . PRO A 1 185 ? 12.282 2.342 8.896 1.00 97.12 185 PRO A C 1
ATOM 1392 O O . PRO A 1 185 ? 12.521 2.291 7.695 1.00 97.12 185 PRO A O 1
ATOM 1395 N N . ALA A 1 186 ? 12.478 1.285 9.695 1.00 97.75 186 ALA A N 1
ATOM 1396 C CA . ALA A 1 186 ? 13.040 0.024 9.201 1.00 97.75 186 ALA A CA 1
ATOM 1397 C C . ALA A 1 186 ? 12.145 -0.663 8.153 1.00 97.75 186 ALA A C 1
ATOM 1399 O O . ALA A 1 186 ? 12.628 -1.201 7.161 1.00 97.75 186 ALA A O 1
ATOM 1400 N N . THR A 1 187 ? 10.829 -0.647 8.362 1.00 98.25 187 THR A N 1
ATOM 1401 C CA . THR A 1 187 ? 9.871 -1.277 7.441 1.00 98.25 187 THR A CA 1
ATOM 1402 C C . THR A 1 187 ? 9.535 -0.403 6.240 1.00 98.25 187 THR A C 1
ATOM 1404 O O . THR A 1 187 ? 9.178 -0.939 5.200 1.00 98.25 187 THR A O 1
ATOM 1407 N N . LEU A 1 188 ? 9.703 0.915 6.350 1.00 98.38 188 LEU A N 1
ATOM 1408 C CA . LEU A 1 188 ? 9.659 1.846 5.226 1.00 98.38 188 LEU A CA 1
ATOM 1409 C C . LEU A 1 188 ? 10.847 1.624 4.285 1.00 98.38 188 LEU A C 1
ATOM 1411 O O . LEU A 1 188 ? 10.649 1.502 3.082 1.00 98.38 188 LEU A O 1
ATOM 1415 N N . LEU A 1 189 ? 12.055 1.456 4.835 1.00 98.44 189 LEU A N 1
ATOM 1416 C CA . LEU A 1 189 ? 13.219 1.040 4.052 1.00 98.44 189 LEU A CA 1
ATOM 1417 C C . LEU A 1 189 ? 12.992 -0.336 3.413 1.00 98.44 189 LEU A C 1
ATOM 1419 O O . LEU A 1 189 ? 13.253 -0.513 2.230 1.00 98.44 189 LEU A O 1
ATOM 1423 N N . ALA A 1 190 ? 12.461 -1.301 4.170 1.00 98.56 190 ALA A N 1
ATOM 1424 C CA . ALA A 1 190 ? 12.141 -2.614 3.617 1.00 98.56 190 ALA A CA 1
ATOM 1425 C C . ALA A 1 190 ? 11.125 -2.523 2.466 1.00 98.56 190 ALA A C 1
ATOM 1427 O O . ALA A 1 190 ? 11.334 -3.182 1.455 1.00 98.56 190 ALA A O 1
ATOM 1428 N N . ALA A 1 191 ? 10.079 -1.695 2.592 1.00 98.69 191 ALA A N 1
ATOM 1429 C CA . ALA A 1 191 ? 9.096 -1.451 1.535 1.00 98.69 191 ALA A CA 1
ATOM 1430 C C . ALA A 1 191 ? 9.761 -0.920 0.258 1.00 98.69 191 ALA A C 1
ATOM 1432 O O . ALA A 1 191 ? 9.560 -1.482 -0.815 1.00 98.69 191 ALA A O 1
ATOM 1433 N N . ALA A 1 192 ? 10.612 0.102 0.392 1.00 98.69 192 ALA A N 1
ATOM 1434 C CA . ALA A 1 192 ? 11.358 0.680 -0.721 1.00 98.69 192 ALA A CA 1
ATOM 1435 C C . ALA A 1 192 ? 12.256 -0.355 -1.418 1.00 98.69 192 ALA A C 1
ATOM 1437 O O . ALA A 1 192 ? 12.288 -0.425 -2.643 1.00 98.69 192 ALA A O 1
ATOM 1438 N N . LEU A 1 193 ? 12.946 -1.199 -0.645 1.00 98.69 193 LEU A N 1
ATOM 1439 C CA . LEU A 1 193 ? 13.822 -2.240 -1.185 1.00 98.69 193 LEU A CA 1
ATOM 1440 C C . LEU A 1 193 ? 13.047 -3.361 -1.882 1.00 98.69 193 LEU A C 1
ATOM 1442 O O . LEU A 1 193 ? 13.471 -3.809 -2.942 1.00 98.69 193 LEU A O 1
ATOM 1446 N N . VAL A 1 194 ? 11.928 -3.834 -1.323 1.00 98.56 194 VAL A N 1
ATOM 1447 C CA . VAL A 1 194 ? 11.139 -4.892 -1.981 1.00 98.56 194 VAL A CA 1
ATOM 1448 C C . VAL A 1 194 ? 10.407 -4.382 -3.217 1.00 98.56 194 VAL A C 1
ATOM 1450 O O . VAL A 1 194 ? 10.241 -5.142 -4.167 1.00 98.56 194 VAL A O 1
ATOM 1453 N N . HIS A 1 195 ? 10.012 -3.108 -3.218 1.00 98.56 195 HIS A N 1
ATOM 1454 C CA . HIS A 1 195 ? 9.461 -2.446 -4.390 1.00 98.56 195 HIS A CA 1
ATOM 1455 C C . HIS A 1 195 ? 10.527 -2.310 -5.485 1.00 98.56 195 HIS A C 1
ATOM 1457 O O . HIS A 1 195 ? 10.334 -2.801 -6.591 1.00 98.56 195 HIS A O 1
ATOM 1463 N N . GLY A 1 196 ? 11.713 -1.798 -5.142 1.00 98.06 196 GLY A N 1
ATOM 1464 C CA . GLY A 1 196 ? 12.842 -1.761 -6.070 1.00 98.06 196 GLY A CA 1
ATOM 1465 C C . GLY A 1 196 ? 13.235 -3.150 -6.584 1.00 98.06 196 GLY A C 1
ATOM 1466 O O . GLY A 1 196 ? 13.524 -3.312 -7.763 1.00 98.06 196 GLY A O 1
ATOM 1467 N N . ALA A 1 197 ? 13.180 -4.191 -5.747 1.00 98.25 197 ALA A N 1
ATOM 1468 C CA . ALA A 1 197 ? 13.443 -5.562 -6.184 1.00 98.25 197 ALA A CA 1
ATOM 1469 C C . ALA A 1 197 ? 12.408 -6.055 -7.206 1.00 98.25 197 ALA A C 1
ATOM 1471 O O . ALA A 1 197 ? 12.774 -6.744 -8.157 1.00 98.25 197 ALA A O 1
ATOM 1472 N N . TRP A 1 198 ? 11.134 -5.695 -7.032 1.00 96.94 198 TRP A N 1
ATOM 1473 C CA . TRP A 1 198 ? 10.078 -6.021 -7.986 1.00 96.94 198 TRP A CA 1
ATOM 1474 C C . TRP A 1 198 ? 10.369 -5.406 -9.356 1.00 96.94 198 TRP A C 1
ATOM 1476 O O . TRP A 1 198 ? 10.463 -6.143 -10.342 1.00 96.94 198 TRP A O 1
ATOM 1486 N N . ASP A 1 199 ? 10.622 -4.100 -9.408 1.00 94.69 199 ASP A N 1
ATOM 1487 C CA . ASP A 1 199 ? 10.922 -3.401 -10.663 1.00 94.69 199 ASP A CA 1
ATOM 1488 C C . ASP A 1 199 ? 12.214 -3.903 -11.295 1.00 94.69 199 ASP A C 1
ATOM 1490 O O . ASP A 1 199 ? 12.269 -4.165 -12.497 1.00 94.69 199 ASP A O 1
ATOM 1494 N N . PHE A 1 200 ? 13.235 -4.149 -10.478 1.00 95.44 200 PHE A N 1
ATOM 1495 C CA . PHE A 1 200 ? 14.509 -4.675 -10.941 1.00 95.44 200 PHE A CA 1
ATOM 1496 C C . PHE A 1 200 ? 14.347 -6.043 -11.619 1.00 95.44 200 PHE A C 1
ATOM 1498 O O . PHE A 1 200 ? 14.923 -6.269 -12.683 1.00 95.44 200 PHE A O 1
ATOM 1505 N N . THR A 1 201 ? 13.505 -6.934 -11.076 1.00 94.62 201 THR A N 1
ATOM 1506 C CA . THR A 1 201 ? 13.202 -8.225 -11.726 1.00 94.62 201 THR A CA 1
ATOM 1507 C C . THR A 1 201 ? 12.409 -8.099 -13.025 1.00 94.62 201 THR A C 1
ATOM 1509 O O . THR A 1 201 ? 12.494 -8.975 -13.885 1.00 94.62 201 THR A O 1
ATOM 1512 N N . LEU A 1 202 ? 11.659 -7.014 -13.216 1.00 89.94 202 LEU A N 1
ATOM 1513 C CA . LEU A 1 202 ? 10.948 -6.755 -14.468 1.00 89.94 202 LEU A CA 1
ATOM 1514 C C . LEU A 1 202 ? 11.876 -6.145 -15.531 1.00 89.94 202 LEU A C 1
ATOM 1516 O O . LEU A 1 202 ? 11.839 -6.562 -16.699 1.00 89.94 202 LEU A O 1
ATOM 1520 N N . LEU A 1 203 ? 12.721 -5.198 -15.120 1.00 87.94 203 LEU A N 1
ATOM 1521 C CA . LEU A 1 203 ? 13.555 -4.375 -15.996 1.00 87.94 203 LEU A CA 1
ATOM 1522 C C . LEU A 1 203 ? 14.884 -5.038 -16.381 1.00 87.94 203 LEU A C 1
ATOM 1524 O O . LEU A 1 203 ? 15.331 -4.866 -17.515 1.00 87.94 203 LEU A O 1
ATOM 1528 N N . TYR A 1 204 ? 15.501 -5.829 -15.497 1.00 90.75 204 TYR A N 1
ATOM 1529 C CA . TYR A 1 204 ? 16.775 -6.495 -15.777 1.00 90.75 204 TYR A CA 1
ATOM 1530 C C . TYR A 1 204 ? 16.567 -7.961 -16.185 1.00 90.75 204 TYR A C 1
ATOM 1532 O O . TYR A 1 204 ? 16.176 -8.809 -15.381 1.00 90.75 204 TYR A O 1
ATOM 1540 N N . GLN A 1 205 ? 16.820 -8.268 -17.462 1.00 87.38 205 GLN A N 1
ATOM 1541 C CA . GLN A 1 205 ? 16.455 -9.552 -18.078 1.00 87.38 205 GLN A CA 1
ATOM 1542 C C . GLN A 1 205 ? 17.092 -10.770 -17.391 1.00 87.38 205 GLN A C 1
ATOM 1544 O O . GLN A 1 205 ? 16.404 -11.771 -17.190 1.00 87.38 205 GLN A O 1
ATOM 1549 N N . GLU A 1 206 ? 18.352 -10.665 -16.962 1.00 90.50 206 GLU A N 1
ATOM 1550 C CA . GLU A 1 206 ? 19.114 -11.785 -16.383 1.00 90.50 206 GLU A CA 1
ATOM 1551 C C . GLU A 1 206 ? 18.536 -12.310 -15.063 1.00 90.50 206 GLU A C 1
ATOM 1553 O O . GLU A 1 206 ? 18.725 -13.470 -14.702 1.00 90.50 206 GLU A O 1
ATOM 1558 N N . VAL A 1 207 ? 17.795 -11.473 -14.330 1.00 93.50 207 VAL A N 1
ATOM 1559 C CA . VAL A 1 207 ? 17.188 -11.848 -13.042 1.00 93.50 207 VAL A CA 1
ATOM 1560 C C . VAL A 1 207 ? 15.675 -12.024 -13.130 1.00 93.50 207 VAL A C 1
ATOM 1562 O O . VAL A 1 207 ? 15.024 -12.268 -12.114 1.00 93.50 207 VAL A O 1
ATOM 1565 N N . ARG A 1 208 ? 15.086 -11.939 -14.328 1.00 92.38 208 ARG A N 1
ATOM 1566 C CA . ARG A 1 208 ? 13.628 -11.993 -14.518 1.00 92.38 208 ARG A CA 1
ATOM 1567 C C . ARG A 1 208 ? 12.997 -13.285 -14.003 1.00 92.38 208 ARG A C 1
ATOM 1569 O O . ARG A 1 208 ? 11.856 -13.272 -13.545 1.00 92.38 208 ARG A O 1
ATOM 1576 N N . ILE A 1 209 ? 13.748 -14.387 -13.997 1.00 95.31 209 ILE A N 1
ATOM 1577 C CA . ILE A 1 209 ? 13.311 -15.668 -13.421 1.00 95.31 209 ILE A CA 1
ATOM 1578 C C . ILE A 1 209 ? 12.966 -15.568 -11.922 1.00 95.31 209 ILE A C 1
ATOM 1580 O O . ILE A 1 209 ? 12.167 -16.357 -11.417 1.00 95.31 209 ILE A O 1
ATOM 1584 N N . LEU A 1 210 ? 13.509 -14.573 -11.210 1.00 96.81 210 LEU A N 1
ATOM 1585 C CA . LEU A 1 210 ? 13.257 -14.341 -9.786 1.00 96.81 210 LEU A CA 1
ATOM 1586 C C . LEU A 1 210 ? 11.929 -13.622 -9.506 1.00 96.81 210 LEU A C 1
ATOM 1588 O O . LEU A 1 210 ? 11.501 -13.593 -8.351 1.00 96.81 210 LEU A O 1
ATOM 1592 N N . PHE A 1 211 ? 11.243 -13.101 -10.530 1.00 95.31 211 PHE A N 1
ATOM 1593 C CA . PHE A 1 211 ? 9.981 -12.375 -10.370 1.00 95.31 211 PHE A CA 1
ATOM 1594 C C . PHE A 1 211 ? 8.905 -13.214 -9.663 1.00 95.31 211 PHE A C 1
ATOM 1596 O O . PHE A 1 211 ? 8.322 -12.774 -8.674 1.00 95.31 211 PHE A O 1
ATOM 1603 N N . LEU A 1 212 ? 8.654 -14.445 -10.129 1.00 95.75 212 LEU A N 1
ATOM 1604 C CA . LEU A 1 212 ? 7.617 -15.307 -9.547 1.00 95.75 212 LEU A CA 1
ATOM 1605 C C . LEU A 1 212 ? 7.941 -15.735 -8.100 1.00 95.75 212 LEU A C 1
ATOM 1607 O O . LEU A 1 212 ? 7.056 -15.610 -7.248 1.00 95.75 212 LEU A O 1
ATOM 1611 N N . PRO A 1 213 ? 9.173 -16.184 -7.770 1.00 97.81 213 PRO A N 1
ATOM 1612 C CA . PRO A 1 213 ? 9.576 -16.409 -6.382 1.00 97.81 213 PRO A CA 1
ATOM 1613 C C . PRO A 1 213 ? 9.399 -15.180 -5.482 1.00 97.81 213 PRO A C 1
ATOM 1615 O O . PRO A 1 213 ? 8.872 -15.307 -4.374 1.00 97.81 213 PRO A O 1
ATOM 1618 N N . LEU A 1 214 ? 9.790 -13.991 -5.955 1.00 97.88 214 LEU A N 1
ATOM 1619 C CA . LEU A 1 214 ? 9.631 -12.742 -5.210 1.00 97.88 214 LEU A CA 1
ATOM 1620 C C . LEU A 1 214 ? 8.149 -12.426 -4.972 1.00 97.88 214 LEU A C 1
ATOM 1622 O O . LEU A 1 214 ? 7.749 -12.192 -3.832 1.00 97.88 214 LEU A O 1
ATOM 1626 N N . ALA A 1 215 ? 7.317 -12.494 -6.013 1.00 97.19 215 ALA A N 1
ATOM 1627 C CA . ALA A 1 215 ? 5.878 -12.281 -5.906 1.00 97.19 215 ALA A CA 1
ATOM 1628 C C . ALA A 1 215 ? 5.233 -13.249 -4.900 1.00 97.19 215 ALA A C 1
ATOM 1630 O O . ALA A 1 215 ? 4.460 -12.828 -4.037 1.00 97.19 215 ALA A O 1
ATOM 1631 N N . ALA A 1 216 ? 5.598 -14.533 -4.934 1.00 97.88 216 ALA A N 1
ATOM 1632 C CA . ALA A 1 216 ? 5.110 -15.526 -3.978 1.00 97.88 216 ALA A CA 1
ATOM 1633 C C . ALA A 1 216 ? 5.535 -15.207 -2.531 1.00 97.88 216 ALA A C 1
ATOM 1635 O O . ALA A 1 216 ? 4.714 -15.287 -1.609 1.00 97.88 216 ALA A O 1
ATOM 1636 N N . ALA A 1 217 ? 6.789 -14.796 -2.322 1.00 98.44 217 ALA A N 1
ATOM 1637 C CA . ALA A 1 217 ? 7.293 -14.385 -1.012 1.00 98.44 217 ALA A CA 1
ATOM 1638 C C . ALA A 1 217 ? 6.556 -13.147 -0.473 1.00 98.44 217 ALA A C 1
ATOM 1640 O O . ALA A 1 217 ? 6.222 -13.087 0.713 1.00 98.44 217 ALA A O 1
ATOM 1641 N N . LEU A 1 218 ? 6.237 -12.190 -1.343 1.00 98.38 218 LEU A N 1
ATOM 1642 C CA . LEU A 1 218 ? 5.494 -10.978 -1.005 1.00 98.38 218 LEU A CA 1
ATOM 1643 C C . LEU A 1 218 ? 4.022 -11.253 -0.670 1.00 98.38 218 LEU A C 1
ATOM 1645 O O . LEU A 1 218 ? 3.501 -10.715 0.314 1.00 98.38 218 LEU A O 1
ATOM 1649 N N . VAL A 1 219 ? 3.365 -12.159 -1.400 1.00 98.19 219 VAL A N 1
ATOM 1650 C CA . VAL A 1 219 ? 2.025 -12.653 -1.039 1.00 98.19 219 VAL A CA 1
ATOM 1651 C C . VAL A 1 219 ? 2.065 -13.308 0.343 1.00 98.19 219 VAL A C 1
ATOM 1653 O O . VAL A 1 219 ? 1.239 -13.000 1.210 1.00 98.19 219 VAL A O 1
ATOM 1656 N N . TRP A 1 220 ? 3.047 -14.178 0.588 1.00 98.25 220 TRP A N 1
ATOM 1657 C CA . TRP A 1 220 ? 3.221 -14.832 1.884 1.00 98.25 220 TRP A CA 1
ATOM 1658 C C . TRP A 1 220 ? 3.444 -13.816 3.014 1.00 98.25 220 TRP A C 1
ATOM 1660 O O . TRP A 1 220 ? 2.769 -13.890 4.048 1.00 98.25 220 TRP A O 1
ATOM 1670 N N . ALA A 1 221 ? 4.319 -12.828 2.812 1.00 98.31 221 ALA A N 1
ATOM 1671 C CA . ALA A 1 221 ? 4.590 -11.760 3.773 1.00 98.31 221 ALA A CA 1
ATOM 1672 C C . ALA A 1 221 ? 3.327 -10.936 4.073 1.00 98.31 221 ALA A C 1
ATOM 1674 O O . ALA A 1 221 ? 2.984 -10.727 5.239 1.00 98.31 221 ALA A O 1
ATOM 1675 N N . THR A 1 222 ? 2.562 -10.574 3.041 1.00 98.31 222 THR A N 1
ATOM 1676 C CA . THR A 1 222 ? 1.287 -9.853 3.168 1.00 98.31 222 THR A CA 1
ATOM 1677 C C . THR A 1 222 ? 0.295 -10.631 4.032 1.00 98.31 222 THR A C 1
ATOM 1679 O O . THR A 1 222 ? -0.261 -10.102 4.999 1.00 98.31 222 THR A O 1
ATOM 1682 N N . VAL A 1 223 ? 0.120 -11.930 3.767 1.00 97.56 223 VAL A N 1
ATOM 1683 C CA . VAL A 1 223 ? -0.741 -12.805 4.580 1.00 97.56 223 VAL A CA 1
ATOM 1684 C C . VAL A 1 223 ? -0.245 -12.869 6.027 1.00 97.56 223 VAL A C 1
ATOM 1686 O O . VAL A 1 223 ? -1.049 -12.856 6.966 1.00 97.56 223 VAL A O 1
ATOM 1689 N N . ARG A 1 224 ? 1.072 -12.925 6.241 1.00 97.94 224 ARG A N 1
ATOM 1690 C CA . ARG A 1 224 ? 1.681 -12.946 7.576 1.00 97.94 224 ARG A CA 1
ATOM 1691 C C . ARG A 1 224 ? 1.455 -11.643 8.336 1.00 97.94 224 ARG A C 1
ATOM 1693 O O . ARG A 1 224 ? 1.150 -11.742 9.528 1.00 97.94 224 ARG A O 1
ATOM 1700 N N . PHE A 1 225 ? 1.545 -10.484 7.688 1.00 97.81 225 PHE A N 1
ATOM 1701 C CA . PHE A 1 225 ? 1.247 -9.188 8.298 1.00 97.81 225 PHE A CA 1
ATOM 1702 C C . PHE A 1 225 ? -0.236 -9.044 8.628 1.00 97.81 225 PHE A C 1
ATOM 1704 O O . PHE A 1 225 ? -0.557 -8.712 9.766 1.00 97.81 225 PHE A O 1
ATOM 1711 N N . VAL A 1 226 ? -1.146 -9.417 7.724 1.00 96.25 226 VAL A N 1
ATOM 1712 C CA . VAL A 1 226 ? -2.596 -9.390 8.000 1.00 96.25 226 VAL A CA 1
ATOM 1713 C C . VAL A 1 226 ? -2.953 -10.310 9.172 1.00 96.25 226 VAL A C 1
ATOM 1715 O O . VAL A 1 226 ? -3.678 -9.915 10.086 1.00 96.25 226 VAL A O 1
ATOM 1718 N N . ARG A 1 227 ? -2.406 -11.534 9.209 1.00 95.75 227 ARG A N 1
ATOM 1719 C CA . ARG A 1 227 ? -2.589 -12.454 10.349 1.00 95.75 227 ARG A CA 1
ATOM 1720 C C . ARG A 1 227 ? -2.023 -11.875 11.642 1.00 95.75 227 ARG A C 1
ATOM 1722 O O . ARG A 1 227 ? -2.621 -12.066 12.698 1.00 95.75 227 ARG A O 1
ATOM 1729 N N . TRP A 1 228 ? -0.883 -11.191 11.580 1.00 95.56 228 TRP A N 1
ATOM 1730 C CA . TRP A 1 228 ? -0.301 -10.519 12.736 1.00 95.56 228 TRP A CA 1
ATOM 1731 C C . TRP A 1 228 ? -1.184 -9.365 13.229 1.00 95.56 228 TRP A C 1
ATOM 1733 O O . TRP A 1 228 ? -1.463 -9.320 14.427 1.00 95.56 228 TRP A O 1
ATOM 1743 N N . GLY A 1 229 ? -1.678 -8.506 12.333 1.00 93.38 229 GLY A N 1
ATOM 1744 C CA . GLY A 1 229 ? -2.556 -7.381 12.669 1.00 93.38 229 GLY A CA 1
ATOM 1745 C C . GLY A 1 229 ? -3.816 -7.874 13.369 1.00 93.38 229 GLY A C 1
ATOM 1746 O O . GLY A 1 229 ? -4.084 -7.490 14.502 1.00 93.38 229 GLY A O 1
ATOM 1747 N N . ARG A 1 230 ? -4.484 -8.878 12.786 1.00 91.31 230 ARG A N 1
ATOM 1748 C CA . ARG A 1 230 ? -5.647 -9.538 13.399 1.00 91.31 230 ARG A CA 1
ATOM 1749 C C . ARG A 1 230 ? -5.349 -10.150 14.765 1.00 91.31 230 ARG A C 1
ATOM 1751 O O . ARG A 1 230 ? -6.171 -10.060 15.663 1.00 91.31 230 ARG A O 1
ATOM 1758 N N . ARG A 1 231 ? -4.198 -10.806 14.952 1.00 89.75 231 ARG A N 1
ATOM 1759 C CA . ARG A 1 231 ? -3.836 -11.410 16.251 1.00 89.75 231 ARG A CA 1
ATOM 1760 C C . ARG A 1 231 ? -3.592 -10.365 17.339 1.00 89.75 231 ARG A C 1
ATOM 1762 O O . ARG A 1 231 ? -3.815 -10.679 18.505 1.00 89.75 231 ARG A O 1
ATOM 1769 N N . ASN A 1 232 ? -3.139 -9.172 16.962 1.00 89.19 232 ASN A N 1
ATOM 1770 C CA . ASN A 1 232 ? -2.853 -8.065 17.874 1.00 89.19 232 ASN A CA 1
ATOM 1771 C C . ASN A 1 232 ? -3.986 -7.027 17.927 1.00 89.19 232 ASN A C 1
ATOM 1773 O O . ASN A 1 232 ? -3.814 -5.993 18.566 1.00 89.19 232 ASN A O 1
ATOM 1777 N N . SER A 1 233 ? -5.117 -7.296 17.271 1.00 87.12 233 SER A N 1
ATOM 1778 C CA . SER A 1 233 ? -6.316 -6.474 17.382 1.00 87.12 233 SER A CA 1
ATOM 1779 C C . SER A 1 233 ? -6.845 -6.524 18.823 1.00 87.12 233 SER A C 1
ATOM 1781 O O . SER A 1 233 ? -6.989 -7.621 19.383 1.00 87.12 233 SER A O 1
ATOM 1783 N N . PRO A 1 234 ? -7.134 -5.369 19.441 1.00 77.81 234 PRO A N 1
ATOM 1784 C CA . PRO A 1 234 ? -7.783 -5.314 20.744 1.00 77.81 234 PRO A CA 1
ATOM 1785 C C . PRO A 1 234 ? -9.265 -5.714 20.670 1.00 77.81 234 PRO A C 1
ATOM 1787 O O . PRO A 1 234 ? -9.823 -6.124 21.682 1.00 77.81 234 PRO A O 1
ATOM 1790 N N . PHE A 1 235 ? -9.883 -5.677 19.485 1.00 80.56 235 PHE A N 1
ATOM 1791 C CA . PHE A 1 235 ? -11.304 -5.970 19.260 1.00 80.56 235 PHE A CA 1
ATOM 1792 C C . PHE A 1 235 ? -11.592 -7.461 19.008 1.00 80.56 235 PHE A C 1
ATOM 1794 O O . PHE A 1 235 ? -12.684 -7.846 18.598 1.00 80.56 235 PHE A O 1
ATOM 1801 N N . ARG A 1 236 ? -10.619 -8.347 19.262 1.00 80.75 236 ARG A N 1
ATOM 1802 C CA . ARG A 1 236 ? -10.804 -9.798 19.102 1.00 80.75 236 ARG A CA 1
ATOM 1803 C C . ARG A 1 236 ? -11.913 -10.321 20.032 1.00 80.75 236 ARG A C 1
ATOM 1805 O O . ARG A 1 236 ? -11.781 -10.144 21.245 1.00 80.75 236 ARG A O 1
ATOM 1812 N N . PRO A 1 237 ? -12.891 -11.108 19.532 1.00 69.06 237 PRO A N 1
ATOM 1813 C CA . PRO A 1 237 ? -13.999 -11.621 20.346 1.00 69.06 237 PRO A CA 1
ATOM 1814 C C . PRO A 1 237 ? -13.560 -12.383 21.598 1.00 69.06 237 PRO A C 1
ATOM 1816 O O . PRO A 1 237 ? -14.155 -12.231 22.655 1.00 69.06 237 PRO A O 1
ATOM 1819 N N . SER A 1 238 ? -12.473 -13.158 21.512 1.00 66.56 238 SER A N 1
ATOM 1820 C CA . SER A 1 238 ? -11.931 -13.900 22.657 1.00 66.56 238 SER A CA 1
ATOM 1821 C C . SER A 1 238 ? -11.412 -12.996 23.780 1.00 66.56 238 SER A C 1
ATOM 1823 O O . SER A 1 238 ? -11.472 -13.376 24.942 1.00 66.56 238 SER A O 1
ATOM 1825 N N . LEU A 1 239 ? -10.862 -11.825 23.437 1.00 64.56 239 LEU A N 1
ATOM 1826 C CA . LEU A 1 239 ? -10.370 -10.855 24.419 1.00 64.56 239 LEU A CA 1
ATOM 1827 C C . LEU A 1 239 ? -11.523 -10.047 25.006 1.00 64.56 239 LEU A C 1
ATOM 1829 O O . LEU A 1 239 ? -11.539 -9.823 26.211 1.00 64.56 239 LEU A O 1
ATOM 1833 N N . VAL A 1 240 ? -12.498 -9.677 24.169 1.00 61.47 240 VAL A N 1
ATOM 1834 C CA . VAL A 1 240 ? -13.736 -9.031 24.616 1.00 61.47 240 VAL A CA 1
ATOM 1835 C C . VAL A 1 240 ? -14.470 -9.952 25.590 1.00 61.47 240 VAL A C 1
ATOM 1837 O O . VAL A 1 240 ? -14.689 -9.557 26.721 1.00 61.47 240 VAL A O 1
ATOM 1840 N N . ALA A 1 241 ? -14.732 -11.212 25.237 1.00 54.62 241 ALA A N 1
ATOM 1841 C CA . ALA A 1 241 ? -15.430 -12.165 26.107 1.00 54.62 241 ALA A CA 1
ATOM 1842 C C . ALA A 1 241 ? -14.688 -12.481 27.422 1.00 54.62 241 ALA A C 1
ATOM 1844 O O . ALA A 1 241 ? -15.322 -12.780 28.432 1.00 54.62 241 ALA A O 1
ATOM 1845 N N . ALA A 1 242 ? -13.352 -12.423 27.425 1.00 50.75 242 ALA A N 1
ATOM 1846 C CA . ALA A 1 242 ? -12.541 -12.631 28.626 1.00 50.75 242 ALA A CA 1
ATOM 1847 C C . ALA A 1 242 ? -12.456 -11.388 29.530 1.00 50.75 242 ALA A C 1
ATOM 1849 O O . ALA A 1 242 ? -12.015 -11.497 30.679 1.00 50.75 242 ALA A O 1
ATOM 1850 N N . ALA A 1 243 ? -12.844 -10.208 29.034 1.00 52.34 243 ALA A N 1
ATOM 1851 C CA . ALA A 1 243 ? -12.837 -8.988 29.823 1.00 52.34 243 ALA A CA 1
ATOM 1852 C C . ALA A 1 243 ? -13.889 -9.098 30.933 1.00 52.34 243 ALA A C 1
ATOM 1854 O O . ALA A 1 243 ? -15.089 -9.184 30.680 1.00 52.34 243 ALA A O 1
ATOM 1855 N N . ARG A 1 244 ? -13.432 -9.109 32.189 1.00 48.38 244 ARG A N 1
ATOM 1856 C CA . ARG A 1 244 ? -14.340 -9.098 33.335 1.00 48.38 244 ARG A CA 1
ATOM 1857 C C . ARG A 1 244 ? -14.970 -7.710 33.461 1.00 48.38 244 ARG A C 1
ATOM 1859 O O . ARG A 1 244 ? -14.229 -6.723 33.405 1.00 48.38 244 ARG A O 1
ATOM 1866 N N . PRO A 1 245 ? -16.291 -7.613 33.672 1.00 50.31 245 PRO A N 1
ATOM 1867 C CA . PRO A 1 245 ? -16.886 -6.346 34.054 1.00 50.31 245 PRO A CA 1
ATOM 1868 C C . PRO A 1 245 ? -16.244 -5.866 35.355 1.00 50.31 245 PRO A C 1
ATOM 1870 O O . PRO A 1 245 ? -16.015 -6.655 36.272 1.00 50.31 245 PRO A O 1
ATOM 1873 N N . VAL A 1 246 ? -15.891 -4.583 35.412 1.00 47.81 246 VAL A N 1
ATOM 1874 C CA . VAL A 1 246 ? -15.291 -3.984 36.606 1.00 47.81 246 VAL A CA 1
ATOM 1875 C C . VAL A 1 246 ? -16.420 -3.746 37.614 1.00 47.81 246 VAL A C 1
ATOM 1877 O O . VAL A 1 246 ? -17.303 -2.934 37.325 1.00 47.81 246 VAL A O 1
ATOM 1880 N N . PRO A 1 247 ? -16.436 -4.429 38.776 1.00 41.09 247 PRO A N 1
ATOM 1881 C CA . PRO A 1 247 ? -17.493 -4.243 39.764 1.00 41.09 247 PRO A CA 1
ATOM 1882 C C . PRO A 1 247 ? -17.523 -2.783 40.231 1.00 41.09 247 PRO A C 1
ATOM 1884 O O . PRO A 1 247 ? -16.495 -2.247 40.643 1.00 41.09 247 PRO A O 1
ATOM 1887 N N . GLY A 1 248 ? -18.682 -2.128 40.126 1.00 47.91 248 GLY A N 1
ATOM 1888 C CA . GLY A 1 248 ? -18.865 -0.730 40.537 1.00 47.91 248 GLY A CA 1
ATOM 1889 C C . GLY A 1 248 ? -18.356 0.336 39.555 1.00 47.91 248 GLY A C 1
ATOM 1890 O O . GLY A 1 248 ? -18.393 1.519 39.885 1.00 47.91 248 GLY A O 1
ATOM 1891 N N . ALA A 1 249 ? -17.892 -0.027 38.352 1.00 51.03 249 ALA A N 1
ATOM 1892 C CA . ALA A 1 249 ? -17.505 0.969 37.355 1.00 51.03 249 ALA A CA 1
ATOM 1893 C C . ALA A 1 249 ? -18.731 1.573 36.654 1.00 51.03 249 ALA A C 1
ATOM 1895 O O . ALA A 1 249 ? -19.456 0.890 35.938 1.00 51.03 249 ALA A O 1
ATOM 1896 N N . THR A 1 250 ? -18.898 2.889 36.769 1.00 55.06 250 THR A N 1
ATOM 1897 C CA . THR A 1 250 ? -19.883 3.690 36.020 1.00 55.06 250 THR A CA 1
ATOM 1898 C C . THR A 1 250 ? -19.458 3.959 34.565 1.00 55.06 250 THR A C 1
ATOM 1900 O O . THR A 1 250 ? -19.958 4.885 33.928 1.00 55.06 250 THR A O 1
ATOM 1903 N N . GLY A 1 251 ? -18.511 3.183 34.018 1.00 59.72 251 GLY A N 1
ATOM 1904 C CA . GLY A 1 251 ? -17.915 3.461 32.713 1.00 59.72 251 GLY A CA 1
ATOM 1905 C C . GLY A 1 251 ? -16.898 2.434 32.209 1.00 59.72 251 GLY A C 1
ATOM 1906 O O . GLY A 1 251 ? -16.588 1.435 32.854 1.00 59.72 251 GLY A O 1
ATOM 1907 N N . LEU A 1 252 ? -16.370 2.705 31.019 1.00 62.19 252 LEU A N 1
ATOM 1908 C CA . LEU A 1 252 ? -15.530 1.831 30.210 1.00 62.19 252 LEU A CA 1
ATOM 1909 C C . LEU A 1 252 ? -14.066 2.249 30.180 1.00 62.19 252 LEU A C 1
ATOM 1911 O O . LEU A 1 252 ? -13.766 3.389 29.854 1.00 62.19 252 LEU A O 1
ATOM 1915 N N . ARG A 1 253 ? -13.111 1.345 30.423 1.00 63.16 253 ARG A N 1
ATOM 1916 C CA . ARG A 1 253 ? -11.687 1.695 30.268 1.00 63.16 253 ARG A CA 1
ATOM 1917 C C . ARG A 1 253 ? -11.290 1.783 28.796 1.00 63.16 253 ARG A C 1
ATOM 1919 O O . ARG A 1 253 ? -11.377 0.816 28.046 1.00 63.16 253 ARG A O 1
ATOM 1926 N N . CYS A 1 254 ? -10.774 2.940 28.400 1.00 67.44 254 CYS A N 1
ATOM 1927 C CA . CYS A 1 254 ? -10.181 3.145 27.091 1.00 67.44 254 CYS A CA 1
ATOM 1928 C C . CYS A 1 254 ? -8.878 2.351 26.957 1.00 67.44 254 CYS A C 1
ATOM 1930 O O . CYS A 1 254 ? -7.942 2.549 27.731 1.00 67.44 254 CYS A O 1
ATOM 1932 N N . ILE A 1 255 ? -8.774 1.522 25.919 1.00 63.69 255 ILE A N 1
ATOM 1933 C CA . ILE A 1 255 ? -7.558 0.754 25.602 1.00 63.69 255 ILE A CA 1
ATOM 1934 C C . ILE A 1 255 ? -6.364 1.641 25.238 1.00 63.69 255 ILE A C 1
ATOM 1936 O O . ILE A 1 255 ? -5.216 1.239 25.398 1.00 63.69 255 ILE A O 1
ATOM 1940 N N . ARG A 1 256 ? -6.630 2.860 24.757 1.00 64.38 256 ARG A N 1
ATOM 1941 C CA . ARG A 1 256 ? -5.602 3.780 24.268 1.00 64.38 256 ARG A CA 1
ATOM 1942 C C . ARG A 1 256 ? -4.957 4.595 25.387 1.00 64.38 256 ARG A C 1
ATOM 1944 O O . ARG A 1 256 ? -3.748 4.791 25.359 1.00 64.38 256 ARG A O 1
ATOM 1951 N N . CYS A 1 257 ? -5.742 5.101 26.340 1.00 68.62 257 CYS A N 1
ATOM 1952 C CA . CYS A 1 257 ? -5.240 5.991 27.398 1.00 68.62 257 CYS A CA 1
ATOM 1953 C C . CYS A 1 257 ? -5.510 5.503 28.827 1.00 68.62 257 CYS A C 1
ATOM 1955 O O . CYS A 1 257 ? -5.114 6.169 29.779 1.00 68.62 257 CYS A O 1
ATOM 1957 N N . GLY A 1 258 ? -6.217 4.385 28.999 1.00 66.06 258 GLY A N 1
ATOM 1958 C CA . GLY A 1 258 ? -6.548 3.813 30.304 1.00 66.06 258 GLY A CA 1
ATOM 1959 C C . GLY A 1 258 ? -7.620 4.562 31.101 1.00 66.06 258 GLY A C 1
ATOM 1960 O O . GLY A 1 258 ? -8.020 4.058 32.149 1.00 66.06 258 GLY A O 1
ATOM 1961 N N . ARG A 1 259 ? -8.101 5.726 30.632 1.00 71.81 259 ARG A N 1
ATOM 1962 C CA . ARG A 1 259 ? -9.170 6.487 31.301 1.00 71.81 259 ARG A CA 1
ATOM 1963 C C . ARG A 1 259 ? -10.529 5.819 31.138 1.00 71.81 259 ARG A C 1
ATOM 1965 O O . ARG A 1 259 ? -10.779 5.146 30.140 1.00 71.81 259 ARG A O 1
ATOM 1972 N N . THR A 1 260 ? -11.407 6.065 32.099 1.00 69.06 260 THR A N 1
ATOM 1973 C CA . THR A 1 260 ? -12.812 5.662 32.057 1.00 69.06 260 THR A CA 1
ATOM 1974 C C . THR A 1 260 ? -13.588 6.578 31.097 1.00 69.06 260 THR A C 1
ATOM 1976 O O . THR A 1 260 ? -13.490 7.797 31.200 1.00 69.06 260 THR A O 1
ATOM 1979 N N . ALA A 1 261 ? -14.319 6.003 30.148 1.00 67.00 261 ALA A N 1
ATOM 1980 C CA . ALA A 1 261 ? -15.296 6.655 29.280 1.00 67.00 261 ALA A CA 1
ATOM 1981 C C . ALA A 1 261 ? -16.715 6.306 29.751 1.00 67.00 261 ALA A C 1
ATOM 1983 O O . ALA A 1 261 ? -16.887 5.355 30.515 1.00 67.00 261 ALA A O 1
ATOM 1984 N N . GLY A 1 262 ? -17.729 7.039 29.305 1.00 59.69 262 GLY A N 1
ATOM 1985 C CA . GLY A 1 262 ? -19.114 6.760 29.668 1.00 59.69 262 GLY A CA 1
ATOM 1986 C C . GLY A 1 262 ? -19.600 5.411 29.132 1.00 59.69 262 GLY A C 1
ATOM 1987 O O . GLY A 1 262 ? -19.185 4.947 28.065 1.00 59.69 262 GLY A O 1
ATOM 1988 N N . ILE A 1 263 ? -20.516 4.775 29.863 1.00 54.69 263 ILE A N 1
ATOM 1989 C CA . ILE A 1 263 ? -21.343 3.689 29.320 1.00 54.69 263 ILE A CA 1
ATOM 1990 C C . ILE A 1 263 ? -22.184 4.317 28.204 1.00 54.69 263 ILE A C 1
ATOM 1992 O O . ILE A 1 263 ? -22.938 5.243 28.465 1.00 54.69 263 ILE A O 1
ATOM 1996 N N . GLY A 1 264 ? -22.006 3.892 26.955 1.00 53.81 264 GLY A N 1
ATOM 1997 C CA . GLY A 1 264 ? -22.596 4.603 25.810 1.00 53.81 264 GLY A CA 1
ATOM 1998 C C . GLY A 1 264 ? -21.560 5.062 24.784 1.00 53.81 264 GLY A C 1
ATOM 1999 O O . GLY A 1 264 ? -21.793 4.991 23.574 1.00 53.81 264 GLY A O 1
ATOM 2000 N N . ASP A 1 265 ? -20.357 5.394 25.238 1.00 59.34 265 ASP A N 1
ATOM 2001 C CA . ASP A 1 265 ? -19.350 5.998 24.377 1.00 59.34 265 ASP A CA 1
ATOM 2002 C C . ASP A 1 265 ? -18.746 4.969 23.421 1.00 59.34 265 ASP A C 1
ATOM 2004 O O . ASP A 1 265 ? -18.284 3.907 23.834 1.00 59.34 265 ASP A O 1
ATOM 2008 N N . ARG A 1 266 ? -18.730 5.291 22.121 1.00 63.50 266 ARG A N 1
ATOM 2009 C CA . ARG A 1 266 ? -17.907 4.557 21.140 1.00 63.50 266 ARG A CA 1
ATOM 2010 C C . ARG A 1 266 ? -16.453 5.023 21.168 1.00 63.50 266 ARG A C 1
ATOM 2012 O O . ARG A 1 266 ? -15.570 4.285 20.760 1.00 63.50 266 ARG A O 1
ATOM 2019 N N . HIS A 1 267 ? -16.195 6.242 21.645 1.00 69.56 267 HIS A N 1
ATOM 2020 C CA . HIS A 1 267 ? -14.867 6.852 21.677 1.00 69.56 267 HIS A CA 1
ATOM 2021 C C . HIS A 1 267 ? -14.623 7.532 23.021 1.00 69.56 267 HIS A C 1
ATOM 2023 O O . HIS A 1 267 ? -15.496 8.208 23.552 1.00 69.56 267 HIS A O 1
ATOM 2029 N N . CYS A 1 268 ? -13.411 7.397 23.546 1.00 69.19 268 CYS A N 1
ATOM 2030 C CA . CYS A 1 268 ? -12.994 8.046 24.775 1.00 69.19 268 CYS A CA 1
ATOM 2031 C C . CYS A 1 268 ? -12.929 9.563 24.575 1.00 69.19 268 CYS A C 1
ATOM 2033 O O . CYS A 1 268 ? -12.154 10.044 23.749 1.00 69.19 268 CYS A O 1
ATOM 2035 N N . THR A 1 269 ? -13.662 10.321 25.386 1.00 75.69 269 THR A N 1
ATOM 2036 C CA . THR A 1 269 ? -13.680 11.795 25.357 1.00 75.69 269 THR A CA 1
ATOM 2037 C C . THR A 1 269 ? -12.312 12.431 25.617 1.00 75.69 269 THR A C 1
ATOM 2039 O O . THR A 1 269 ? -12.046 13.535 25.156 1.00 75.69 269 THR A O 1
ATOM 2042 N N . ALA A 1 270 ? -11.406 11.723 26.299 1.00 74.25 270 ALA A N 1
ATOM 2043 C CA . ALA A 1 270 ? -10.090 12.247 26.652 1.00 74.25 270 ALA A CA 1
ATOM 2044 C C . ALA A 1 270 ? -9.006 12.047 25.582 1.00 74.25 270 ALA A C 1
ATOM 2046 O O . ALA A 1 270 ? -8.066 12.831 25.514 1.00 74.25 270 ALA A O 1
ATOM 2047 N N . CYS A 1 271 ? -9.070 10.974 24.788 1.00 67.69 271 CYS A N 1
ATOM 2048 C CA . CYS A 1 271 ? -8.020 10.670 23.801 1.00 67.69 271 CYS A CA 1
ATOM 2049 C C . CYS A 1 271 ? -8.546 10.347 22.398 1.00 67.69 271 CYS A C 1
ATOM 2051 O O . CYS A 1 271 ? -7.759 10.064 21.494 1.00 67.69 271 CYS A O 1
ATOM 2053 N N . GLY A 1 272 ? -9.866 10.315 22.221 1.00 63.56 272 GLY A N 1
ATOM 2054 C CA . GLY A 1 272 ? -10.540 9.972 20.974 1.00 63.56 272 GLY A CA 1
ATOM 2055 C C . GLY A 1 272 ? -10.376 8.521 20.518 1.00 63.56 272 GLY A C 1
ATOM 2056 O O . GLY A 1 272 ? -10.900 8.185 19.465 1.00 63.56 272 GLY A O 1
ATOM 2057 N N . GLY A 1 273 ? -9.647 7.667 21.249 1.00 63.81 273 GLY A N 1
ATOM 2058 C CA . GLY A 1 273 ? -9.532 6.241 20.921 1.00 63.81 273 GLY A CA 1
ATOM 2059 C C . GLY A 1 273 ? -10.835 5.504 21.211 1.00 63.81 273 GLY A C 1
ATOM 2060 O O . GLY A 1 273 ? -11.525 5.870 22.169 1.00 63.81 273 GLY A O 1
ATOM 2061 N N . ARG A 1 274 ? -11.173 4.475 20.426 1.00 66.00 274 ARG A N 1
ATOM 2062 C CA . ARG A 1 274 ? -12.347 3.654 20.727 1.00 66.00 274 ARG A CA 1
ATOM 2063 C C . ARG A 1 274 ? -12.246 3.058 22.126 1.00 66.00 274 ARG A C 1
ATOM 2065 O O . ARG A 1 274 ? -11.178 2.657 22.601 1.00 66.00 274 ARG A O 1
ATOM 2072 N N . VAL A 1 275 ? -13.372 3.080 22.820 1.00 64.31 275 VAL A N 1
ATOM 2073 C CA . VAL A 1 275 ? -13.548 2.317 24.052 1.00 64.31 275 VAL A CA 1
ATOM 2074 C C . VAL A 1 275 ? -14.058 0.958 23.621 1.00 64.31 275 VAL A C 1
ATOM 2076 O O . VAL A 1 275 ? -14.967 0.895 22.795 1.00 64.31 275 VAL A O 1
ATOM 2079 N N . LEU A 1 276 ? -13.458 -0.117 24.139 1.00 56.78 276 LEU A N 1
ATOM 2080 C CA . LEU A 1 276 ? -14.040 -1.443 23.953 1.00 56.78 276 LEU A CA 1
ATOM 2081 C C . LEU A 1 276 ? -15.509 -1.350 24.371 1.00 56.78 276 LEU A C 1
ATOM 2083 O O . LEU A 1 276 ? -15.771 -0.705 25.394 1.00 56.78 276 LEU A O 1
ATOM 2087 N N . PRO A 1 277 ? -16.457 -1.947 23.627 1.00 51.78 277 PRO A N 1
ATOM 2088 C CA . PRO A 1 277 ? -17.779 -2.139 24.183 1.00 51.78 277 PRO A CA 1
ATOM 2089 C C . PRO A 1 277 ? -17.561 -2.792 25.537 1.00 51.78 277 PRO A C 1
ATOM 2091 O O . PRO A 1 277 ? -16.775 -3.739 25.661 1.00 51.78 277 PRO A O 1
ATOM 2094 N N . ALA A 1 278 ? -18.179 -2.221 26.573 1.00 47.56 278 ALA A N 1
ATOM 2095 C CA . ALA A 1 278 ? -18.253 -2.928 27.831 1.00 47.56 278 ALA A CA 1
ATOM 2096 C C . ALA A 1 278 ? -18.799 -4.271 27.422 1.00 47.56 278 ALA A C 1
ATOM 2098 O O . ALA A 1 278 ? -19.822 -4.327 26.738 1.00 47.56 278 ALA A O 1
ATOM 2099 N N . VAL A 1 279 ? -18.122 -5.326 27.836 1.00 50.12 279 VAL A N 1
ATOM 2100 C CA . VAL A 1 279 ? -18.883 -6.481 28.238 1.00 50.12 279 VAL A CA 1
ATOM 2101 C C . VAL A 1 279 ? -19.882 -5.934 29.250 1.00 50.12 279 VAL A C 1
ATOM 2103 O O . VAL A 1 279 ? -19.530 -5.666 30.400 1.00 50.12 279 VAL A O 1
ATOM 2106 N N . LEU A 1 280 ? -21.070 -5.580 28.764 1.00 55.66 280 LEU A N 1
ATOM 2107 C CA . LEU A 1 280 ? -22.140 -5.075 29.590 1.00 55.66 280 LEU A CA 1
ATOM 2108 C C . LEU A 1 280 ? -22.406 -6.242 30.528 1.00 55.66 280 LEU A C 1
ATOM 2110 O O . LEU A 1 280 ? -22.685 -7.350 30.084 1.00 55.66 280 LEU A O 1
ATOM 2114 N N . ALA A 1 281 ? -22.181 -6.056 31.821 1.00 56.69 281 ALA A N 1
ATOM 2115 C CA . ALA A 1 281 ? -22.524 -7.106 32.756 1.00 56.69 281 ALA A CA 1
ATOM 2116 C C . ALA A 1 281 ? -24.043 -7.170 32.800 1.00 56.69 281 ALA A C 1
ATOM 2118 O O . ALA A 1 281 ? -24.701 -6.144 32.977 1.00 56.69 281 ALA A O 1
ATOM 2119 N N . CYS A 1 282 ? -24.606 -8.363 32.680 1.00 60.75 282 CYS A N 1
ATOM 2120 C CA . CYS A 1 282 ? -25.970 -8.573 33.111 1.00 60.75 282 CYS A CA 1
ATOM 2121 C C . CYS A 1 282 ? -26.082 -8.112 34.579 1.00 60.75 282 CYS A C 1
ATOM 2123 O O . CYS A 1 282 ? -25.338 -8.633 35.415 1.00 60.75 282 CYS A O 1
ATOM 2125 N N . PRO A 1 283 ? -26.992 -7.181 34.916 1.00 58.72 283 PRO A N 1
ATOM 2126 C CA . PRO A 1 283 ? -27.102 -6.655 36.276 1.00 58.72 283 PRO A CA 1
ATOM 2127 C C . PRO A 1 283 ? -27.524 -7.727 37.291 1.00 58.72 283 PRO A C 1
ATOM 2129 O O . PRO A 1 283 ? -27.210 -7.607 38.468 1.00 58.72 283 PRO A O 1
ATOM 2132 N N . ALA A 1 284 ? -28.184 -8.799 36.835 1.00 64.44 284 ALA A N 1
ATOM 2133 C CA . ALA A 1 284 ? -28.645 -9.887 37.693 1.00 64.44 284 ALA A CA 1
ATOM 2134 C C . ALA A 1 284 ? -27.573 -10.955 37.975 1.00 64.44 284 ALA A C 1
ATOM 2136 O O . ALA A 1 284 ? -27.442 -11.412 39.104 1.00 64.44 284 ALA A O 1
ATOM 2137 N N . CYS A 1 285 ? -26.806 -11.382 36.963 1.00 66.38 285 CYS A N 1
ATOM 2138 C CA . CYS A 1 285 ? -25.880 -12.521 37.103 1.00 66.38 285 CYS A CA 1
ATOM 2139 C C . CYS A 1 285 ? -24.412 -12.207 36.777 1.00 66.38 285 CYS A C 1
ATOM 2141 O O . CYS A 1 285 ? -23.565 -13.101 36.813 1.00 66.38 285 CYS A O 1
ATOM 2143 N N . GLY A 1 286 ? -24.104 -10.968 36.391 1.00 58.41 286 GLY A N 1
ATOM 2144 C CA . GLY A 1 286 ? -22.757 -10.531 36.020 1.00 58.41 286 GLY A CA 1
ATOM 2145 C C . GLY A 1 286 ? -22.217 -11.133 34.718 1.00 58.41 286 GLY A C 1
ATOM 2146 O O . GLY A 1 286 ? -21.045 -10.936 34.402 1.00 58.41 286 GLY A O 1
ATOM 2147 N N . ALA A 1 287 ? -23.031 -11.885 33.966 1.00 61.88 287 ALA A N 1
ATOM 2148 C CA . ALA A 1 287 ? -22.619 -12.473 32.695 1.00 61.88 287 ALA A CA 1
ATOM 2149 C C . ALA A 1 287 ? -22.333 -11.403 31.640 1.00 61.88 287 ALA A C 1
ATOM 2151 O O . ALA A 1 287 ? -22.957 -10.347 31.625 1.00 61.88 287 ALA A O 1
ATOM 2152 N N . ALA A 1 288 ? -21.418 -11.722 30.733 1.00 58.88 288 ALA A N 1
ATOM 2153 C CA . ALA A 1 288 ? -21.086 -10.883 29.601 1.00 58.88 288 ALA A CA 1
ATOM 2154 C C . ALA A 1 288 ? -22.265 -10.739 28.624 1.00 58.88 288 ALA A C 1
ATOM 2156 O O . ALA A 1 288 ? -22.703 -11.738 28.057 1.00 58.88 288 ALA A O 1
ATOM 2157 N N . LEU A 1 289 ? -22.753 -9.520 28.402 1.00 59.19 289 LEU A N 1
ATOM 2158 C CA . LEU A 1 289 ? -23.599 -9.162 27.263 1.00 59.19 289 LEU A CA 1
ATOM 2159 C C . LEU A 1 289 ? -22.669 -8.775 26.107 1.00 59.19 289 LEU A C 1
ATOM 2161 O O . LEU A 1 289 ? -21.749 -7.968 26.285 1.00 59.19 289 LEU A O 1
ATOM 2165 N N . LEU A 1 290 ? -22.856 -9.430 24.962 1.00 53.50 290 LEU A N 1
ATOM 2166 C CA . LEU A 1 290 ? -21.949 -9.348 23.814 1.00 53.50 290 LEU A CA 1
ATOM 2167 C C . LEU A 1 290 ? -22.331 -8.197 22.873 1.00 53.50 290 LEU A C 1
ATOM 2169 O O . LEU A 1 290 ? -21.455 -7.677 22.182 1.00 53.50 290 LEU A O 1
ATOM 2173 N N . ASP A 1 291 ? -23.596 -7.771 22.891 1.00 53.94 291 ASP A N 1
ATOM 2174 C CA . ASP A 1 291 ? -24.114 -6.620 22.155 1.00 53.94 291 ASP A CA 1
ATOM 2175 C C . ASP A 1 291 ? -24.915 -5.680 23.083 1.00 53.94 291 ASP A C 1
ATOM 2177 O O . ASP A 1 291 ? -25.581 -6.109 24.023 1.00 53.94 291 ASP A O 1
ATOM 2181 N N . ARG A 1 292 ? -24.883 -4.371 22.804 1.00 50.88 292 ARG A N 1
ATOM 2182 C CA . ARG A 1 292 ? -25.821 -3.398 23.391 1.00 50.88 292 ARG A CA 1
ATOM 2183 C C . ARG A 1 292 ? -27.261 -3.617 22.936 1.00 50.88 292 ARG A C 1
ATOM 2185 O O . ARG A 1 292 ? -28.170 -3.177 23.627 1.00 50.88 292 ARG A O 1
ATOM 2192 N N . SER A 1 293 ? -27.471 -4.255 21.784 1.00 52.78 293 SER A N 1
ATOM 2193 C CA . SER A 1 293 ? -28.808 -4.581 21.279 1.00 52.78 293 SER A CA 1
ATOM 2194 C C . SER A 1 293 ? -29.447 -5.796 21.969 1.00 52.78 293 SER A C 1
ATOM 2196 O O . SER A 1 293 ? -30.652 -6.019 21.819 1.00 52.78 293 SER A O 1
ATOM 2198 N N . ASP A 1 294 ? -28.677 -6.549 22.767 1.00 58.66 294 ASP A N 1
ATOM 2199 C CA . ASP A 1 294 ? -29.182 -7.685 23.535 1.00 58.66 294 ASP A CA 1
ATOM 2200 C C . ASP A 1 294 ? -30.179 -7.188 24.593 1.00 58.66 294 ASP A C 1
ATOM 2202 O O . ASP A 1 294 ? -29.804 -6.677 25.651 1.00 58.66 294 ASP A O 1
ATOM 2206 N N . ARG A 1 295 ? -31.481 -7.339 24.317 1.00 60.84 295 ARG A N 1
ATOM 2207 C CA . ARG A 1 295 ? -32.555 -6.966 25.260 1.00 60.84 295 ARG A CA 1
ATOM 2208 C C . ARG A 1 295 ? -32.584 -7.854 26.504 1.00 60.84 295 ARG A C 1
ATOM 2210 O O . ARG A 1 295 ? -33.033 -7.409 27.555 1.00 60.84 295 ARG A O 1
ATOM 2217 N N . PHE A 1 296 ? -32.076 -9.082 26.398 1.00 66.75 296 PHE A N 1
ATOM 2218 C CA . PHE A 1 296 ? -32.095 -10.078 27.466 1.00 66.75 296 PHE A CA 1
ATOM 2219 C C . PHE A 1 296 ? -30.767 -10.832 27.549 1.00 66.75 296 PHE A C 1
ATOM 2221 O O . PHE A 1 296 ? -30.131 -11.133 26.541 1.00 66.75 296 PHE A O 1
ATOM 2228 N N . CYS A 1 297 ? -30.357 -11.180 28.766 1.00 66.06 297 CYS A N 1
ATOM 2229 C CA . CYS A 1 297 ? -29.161 -11.969 29.013 1.00 66.06 297 CYS A CA 1
ATOM 2230 C C . CYS A 1 297 ? -29.369 -13.434 28.605 1.00 66.06 297 CYS A C 1
ATOM 2232 O O . CYS A 1 297 ? -30.157 -14.140 29.229 1.00 66.06 297 CYS A O 1
ATOM 2234 N N . GLY A 1 298 ? -28.573 -13.946 27.663 1.00 65.25 298 GLY A N 1
ATOM 2235 C CA . GLY A 1 298 ? -28.629 -15.357 27.245 1.00 65.25 298 GLY A CA 1
ATOM 2236 C C . GLY A 1 298 ? -28.279 -16.391 28.330 1.00 65.25 298 GLY A C 1
ATOM 2237 O O . GLY A 1 298 ? -28.476 -17.581 28.112 1.00 65.25 298 GLY A O 1
ATOM 2238 N N . ARG A 1 299 ? -27.762 -15.965 29.496 1.00 71.81 299 ARG A N 1
ATOM 2239 C CA . ARG A 1 299 ? -27.447 -16.858 30.628 1.00 71.81 299 ARG A CA 1
ATOM 2240 C C . ARG A 1 299 ? -28.568 -16.958 31.662 1.00 71.81 299 ARG A C 1
ATOM 2242 O O . ARG A 1 299 ? -28.791 -18.037 32.192 1.00 71.81 299 ARG A O 1
ATOM 2249 N N . CYS A 1 300 ? -29.202 -15.839 32.008 1.00 71.94 300 CYS A N 1
ATOM 2250 C CA . CYS A 1 300 ? -30.174 -15.787 33.110 1.00 71.94 300 CYS A CA 1
ATOM 2251 C C . CYS A 1 300 ? -31.534 -15.194 32.724 1.00 71.94 300 CYS A C 1
ATOM 2253 O O . CYS A 1 300 ? -32.410 -15.107 33.573 1.00 71.94 300 CYS A O 1
ATOM 2255 N N . GLY A 1 301 ? -31.709 -14.740 31.481 1.00 67.31 301 GLY A N 1
ATOM 2256 C CA . GLY A 1 301 ? -32.953 -14.143 30.992 1.00 67.31 301 GLY A CA 1
ATOM 2257 C C . GLY A 1 301 ? -33.225 -12.710 31.458 1.00 67.31 301 GLY A C 1
ATOM 2258 O O . GLY A 1 301 ? -34.151 -12.091 30.950 1.00 67.31 301 GLY A O 1
ATOM 2259 N N . ALA A 1 302 ? -32.426 -12.146 32.372 1.00 66.88 302 ALA A N 1
ATOM 2260 C CA . ALA A 1 302 ? -32.645 -10.786 32.864 1.00 66.88 302 ALA A CA 1
ATOM 2261 C C . ALA A 1 302 ? -32.494 -9.727 31.759 1.00 66.88 302 ALA A C 1
ATOM 2263 O O . ALA A 1 302 ? -31.598 -9.826 30.912 1.00 66.88 302 ALA A O 1
ATOM 2264 N N . ALA A 1 303 ? -33.346 -8.703 31.810 1.00 60.75 303 ALA A N 1
ATOM 2265 C CA . ALA A 1 303 ? -33.310 -7.556 30.911 1.00 60.75 303 ALA A CA 1
ATOM 2266 C C . ALA A 1 303 ? -31.972 -6.799 31.029 1.00 60.75 303 ALA A C 1
ATOM 2268 O O . ALA A 1 303 ? -31.413 -6.660 32.123 1.00 60.75 303 ALA A O 1
ATOM 2269 N N . SER A 1 304 ? -31.427 -6.332 29.904 1.00 62.03 304 SER A N 1
ATOM 2270 C CA . SER A 1 304 ? -30.238 -5.470 29.912 1.00 62.03 304 SER A CA 1
ATOM 2271 C C . SER A 1 304 ? -30.572 -4.071 30.452 1.00 62.03 304 SER A C 1
ATOM 2273 O O . SER A 1 304 ? -31.737 -3.693 30.546 1.00 62.03 304 SER A O 1
ATOM 2275 N N . HIS A 1 305 ? -29.552 -3.290 30.830 1.00 52.34 305 HIS A N 1
ATOM 2276 C CA . HIS A 1 305 ? -29.727 -1.951 31.420 1.00 52.34 305 HIS A CA 1
ATOM 2277 C C . HIS A 1 305 ? -30.598 -0.996 30.575 1.00 52.34 305 HIS A C 1
ATOM 2279 O O . HIS A 1 305 ? -31.261 -0.130 31.144 1.00 52.34 305 HIS A O 1
ATOM 2285 N N . ASP A 1 306 ? -30.624 -1.176 29.250 1.00 50.94 306 ASP A N 1
ATOM 2286 C CA . ASP A 1 306 ? -31.420 -0.367 28.318 1.00 50.94 306 ASP A CA 1
ATOM 2287 C C . ASP A 1 306 ? -32.838 -0.927 28.087 1.00 50.94 306 ASP A C 1
ATOM 2289 O O . ASP A 1 306 ? -33.702 -0.221 27.578 1.00 50.94 306 ASP A O 1
ATOM 2293 N N . ALA A 1 307 ? -33.117 -2.166 28.506 1.00 51.19 307 ALA A N 1
ATOM 2294 C CA . ALA A 1 307 ? -34.428 -2.810 28.390 1.00 51.19 307 ALA A CA 1
ATOM 2295 C C . ALA A 1 307 ? -35.346 -2.559 29.604 1.00 51.19 307 ALA A C 1
ATOM 2297 O O . ALA A 1 307 ? -36.428 -3.141 29.694 1.00 51.19 307 ALA A O 1
ATOM 2298 N N . ALA A 1 308 ? -34.933 -1.706 30.547 1.00 55.41 308 ALA A N 1
ATOM 2299 C CA . ALA A 1 308 ? -35.759 -1.347 31.691 1.00 55.41 308 ALA A CA 1
ATOM 2300 C C . ALA A 1 308 ? -37.001 -0.567 31.220 1.00 55.41 308 ALA A C 1
ATOM 2302 O O . ALA A 1 308 ? -36.887 0.540 30.687 1.00 55.41 308 ALA A O 1
ATOM 2303 N N . LEU A 1 309 ? -38.187 -1.154 31.409 1.00 58.94 309 LEU A N 1
ATOM 2304 C CA . LEU A 1 309 ? -39.471 -0.532 31.083 1.00 58.94 309 LEU A CA 1
ATOM 2305 C C . LEU A 1 309 ? -39.589 0.819 31.797 1.00 58.94 309 LEU A C 1
ATOM 2307 O O . LEU A 1 309 ? -39.295 0.931 32.988 1.00 58.94 309 LEU A O 1
ATOM 2311 N N . ARG A 1 310 ? -40.014 1.861 31.079 1.00 67.88 310 ARG A N 1
ATOM 2312 C CA . ARG A 1 310 ? -40.237 3.198 31.653 1.00 67.88 310 ARG A CA 1
ATOM 2313 C C . ARG A 1 310 ? -41.726 3.537 31.627 1.00 67.88 310 ARG A C 1
ATOM 2315 O O . ARG A 1 310 ? -42.417 3.171 30.677 1.00 67.88 310 ARG A O 1
ATOM 2322 N N . CYS A 1 311 ? -42.228 4.248 32.645 1.00 67.06 311 CYS A N 1
ATOM 2323 C CA . CYS A 1 311 ? -43.581 4.833 32.595 1.00 67.06 311 CYS A CA 1
ATOM 2324 C C . CYS A 1 311 ? -43.637 5.785 31.394 1.00 67.06 311 CYS A C 1
ATOM 2326 O O . CYS A 1 311 ? -42.921 6.788 31.383 1.00 67.06 311 CYS A O 1
ATOM 2328 N N . ALA A 1 312 ? -44.529 5.531 30.433 1.00 71.56 312 ALA A N 1
ATOM 2329 C CA . ALA A 1 312 ? -44.720 6.394 29.261 1.00 71.56 312 ALA A CA 1
ATOM 2330 C C . ALA A 1 312 ? -45.133 7.831 29.639 1.00 71.56 312 ALA A C 1
ATOM 2332 O O . ALA A 1 312 ? -44.996 8.763 28.852 1.00 71.56 312 ALA A O 1
ATOM 2333 N N . ARG A 1 313 ? -45.650 8.011 30.862 1.00 75.94 313 ARG A N 1
ATOM 2334 C CA . ARG A 1 313 ? -46.161 9.283 31.380 1.00 75.94 313 ARG A CA 1
ATOM 2335 C C . ARG A 1 313 ? -45.135 10.101 32.166 1.00 75.94 313 ARG A C 1
ATOM 2337 O O . ARG A 1 313 ? -45.155 11.319 32.072 1.00 75.94 313 ARG A O 1
ATOM 2344 N N . CYS A 1 314 ? -44.279 9.467 32.970 1.00 77.31 314 CYS A N 1
ATOM 2345 C CA . CYS A 1 314 ? -43.353 10.167 33.875 1.00 77.31 314 CYS A CA 1
ATOM 2346 C C . CYS A 1 314 ? -41.880 9.764 33.719 1.00 77.31 314 CYS A C 1
ATOM 2348 O O . CYS A 1 314 ? -41.023 10.331 34.390 1.00 77.31 314 CYS A O 1
ATOM 2350 N N . GLY A 1 315 ? -41.564 8.780 32.872 1.00 67.44 315 GLY A N 1
ATOM 2351 C CA . GLY A 1 315 ? -40.192 8.336 32.603 1.00 67.44 315 GLY A CA 1
ATOM 2352 C C . GLY A 1 315 ? -39.524 7.525 33.721 1.00 67.44 315 GLY A C 1
ATOM 2353 O O . GLY A 1 315 ? -38.364 7.127 33.560 1.00 67.44 315 GLY A O 1
ATOM 2354 N N . ALA A 1 316 ? -40.230 7.260 34.829 1.00 67.81 316 ALA A N 1
ATOM 2355 C CA . ALA A 1 316 ? -39.733 6.441 35.934 1.00 67.81 316 ALA A CA 1
ATOM 2356 C C . ALA A 1 316 ? -39.404 5.018 35.460 1.00 67.81 316 ALA A C 1
ATOM 2358 O O . ALA A 1 316 ? -40.170 4.427 34.698 1.00 67.81 316 ALA A O 1
ATOM 2359 N N . VAL A 1 317 ? -38.268 4.487 35.915 1.00 65.12 317 VAL A N 1
ATOM 2360 C CA . VAL A 1 317 ? -37.824 3.118 35.624 1.00 65.12 317 VAL A CA 1
ATOM 2361 C C . VAL A 1 317 ? -38.658 2.142 36.451 1.00 65.12 317 VAL A C 1
ATOM 2363 O O . VAL A 1 317 ? -38.740 2.286 37.669 1.00 65.12 317 VAL A O 1
ATOM 2366 N N . LEU A 1 318 ? -39.287 1.173 35.792 1.00 66.00 318 LEU A N 1
ATOM 2367 C CA . LEU A 1 318 ? -40.115 0.147 36.417 1.00 66.00 318 LEU A CA 1
ATOM 2368 C C . LEU A 1 318 ? -39.235 -1.053 36.779 1.00 66.00 318 LEU A C 1
ATOM 2370 O O . LEU A 1 318 ? -38.482 -1.553 35.944 1.00 66.00 318 LEU A O 1
ATOM 2374 N N . SER A 1 319 ? -39.302 -1.483 38.039 1.00 51.62 319 SER A N 1
ATOM 2375 C CA . SER A 1 319 ? -38.497 -2.589 38.568 1.00 51.62 319 SER A CA 1
ATOM 2376 C C . SER A 1 319 ? -39.047 -3.967 38.202 1.00 51.62 319 SER A C 1
ATOM 2378 O O . SER A 1 319 ? -38.295 -4.936 38.263 1.00 51.62 319 SER A O 1
ATOM 2380 N N . GLU A 1 320 ? -40.320 -4.056 37.799 1.00 57.53 320 GLU A N 1
ATOM 2381 C CA . GLU A 1 320 ? -40.975 -5.314 37.437 1.00 57.53 320 GLU A CA 1
ATOM 2382 C C . GLU A 1 320 ? -41.669 -5.223 36.068 1.00 57.53 320 GLU A C 1
ATOM 2384 O O . GLU A 1 320 ? -42.410 -4.267 35.818 1.00 57.53 320 GLU A O 1
ATOM 2389 N N . PRO A 1 321 ? -41.446 -6.200 35.170 1.00 51.66 321 PRO A N 1
ATOM 2390 C CA . PRO A 1 321 ? -42.038 -6.213 33.834 1.00 51.66 321 PRO A CA 1
ATOM 2391 C C . PRO A 1 321 ? -43.548 -6.506 33.815 1.00 51.66 321 PRO A C 1
ATOM 2393 O O . PRO A 1 321 ? -44.178 -6.313 32.781 1.00 51.66 321 PRO A O 1
ATOM 2396 N N . GLU A 1 322 ? -44.124 -6.942 34.938 1.00 55.19 322 GLU A N 1
ATOM 2397 C CA . GLU A 1 322 ? -45.536 -7.341 35.077 1.00 55.19 322 GLU A CA 1
ATOM 2398 C C . GLU A 1 322 ? -46.447 -6.205 35.579 1.00 55.19 322 GLU A C 1
ATOM 2400 O O . GLU A 1 322 ? -47.656 -6.380 35.708 1.00 55.19 322 GLU A O 1
ATOM 2405 N N . LEU A 1 323 ? -45.894 -5.017 35.850 1.00 62.12 323 LEU A N 1
ATOM 2406 C CA . LEU A 1 323 ? -46.676 -3.864 36.297 1.00 62.12 323 LEU A CA 1
ATOM 2407 C C . LEU A 1 323 ? -47.569 -3.335 35.161 1.00 62.12 323 LEU A C 1
ATOM 2409 O O . LEU A 1 323 ? -47.102 -2.617 34.276 1.00 62.12 323 LEU A O 1
ATOM 2413 N N . GLU A 1 324 ? -48.872 -3.625 35.233 1.00 61.62 324 GLU A N 1
ATOM 2414 C CA . GLU A 1 324 ? -49.893 -3.070 34.325 1.00 61.62 324 GLU A CA 1
ATOM 2415 C C . GLU A 1 324 ? -49.949 -1.530 34.375 1.00 61.62 324 GLU A C 1
ATOM 2417 O O . GLU A 1 324 ? -50.270 -0.876 33.380 1.00 61.62 324 GLU A O 1
ATOM 2422 N N . ALA A 1 325 ? -49.586 -0.933 35.517 1.00 69.69 325 ALA A N 1
ATOM 2423 C CA . ALA A 1 325 ? -49.523 0.511 35.707 1.00 69.69 325 ALA A CA 1
ATOM 2424 C C . ALA A 1 325 ? -48.377 0.918 36.643 1.00 69.69 325 ALA A C 1
ATOM 2426 O O . ALA A 1 325 ? -48.084 0.268 37.646 1.00 69.69 325 ALA A O 1
ATOM 2427 N N . CYS A 1 326 ? -47.733 2.043 36.338 1.00 72.88 326 CYS A N 1
ATOM 2428 C CA . CYS A 1 326 ? -46.668 2.582 37.173 1.00 72.88 326 CYS A CA 1
ATOM 2429 C C . CYS A 1 326 ? -47.213 3.106 38.520 1.00 72.88 326 CYS A C 1
ATOM 2431 O O . CYS A 1 326 ? -48.103 3.962 38.518 1.00 72.88 326 CYS A O 1
ATOM 2433 N N . PRO A 1 327 ? -46.620 2.712 39.661 1.00 73.12 327 PRO A N 1
ATOM 2434 C CA . PRO A 1 327 ? -47.125 3.048 40.996 1.00 73.12 327 PRO A CA 1
ATOM 2435 C C . PRO A 1 327 ? -47.056 4.543 41.351 1.00 73.12 327 PRO A C 1
ATOM 2437 O O . PRO A 1 327 ? -47.754 4.985 42.256 1.00 73.12 327 PRO A O 1
ATOM 2440 N N . GLY A 1 328 ? -46.239 5.337 40.647 1.00 79.31 328 GLY A N 1
ATOM 2441 C CA . GLY A 1 328 ? -46.140 6.784 40.879 1.00 79.31 328 GLY A CA 1
ATOM 2442 C C . GLY A 1 328 ? -47.077 7.638 40.013 1.00 79.31 328 GLY A C 1
ATOM 2443 O O . GLY A 1 328 ? -47.595 8.645 40.480 1.00 79.31 328 GLY A O 1
ATOM 2444 N N . CYS A 1 329 ? -47.272 7.265 38.741 1.00 83.44 329 CYS A N 1
ATOM 2445 C CA . CYS A 1 329 ? -47.963 8.085 37.724 1.00 83.44 329 CYS A CA 1
ATOM 2446 C C . CYS A 1 329 ? -49.297 7.470 37.237 1.00 83.44 329 CYS A C 1
ATOM 2448 O O . CYS A 1 329 ? -50.039 8.129 36.498 1.00 83.44 329 CYS A O 1
ATOM 2450 N N . GLY A 1 330 ? -49.554 6.190 37.543 1.00 79.12 330 GLY A N 1
ATOM 2451 C CA . GLY A 1 330 ? -50.636 5.381 36.964 1.00 79.12 330 GLY A CA 1
ATOM 2452 C C . GLY A 1 330 ? -50.515 5.136 35.452 1.00 79.12 330 GLY A C 1
ATOM 2453 O O . GLY A 1 330 ? -51.464 4.687 34.824 1.00 79.12 330 GLY A O 1
ATOM 2454 N N . GLY A 1 331 ? -49.387 5.496 34.836 1.00 78.25 331 GLY A N 1
ATOM 2455 C CA . GLY A 1 331 ? -49.158 5.379 33.395 1.00 78.25 331 GLY A CA 1
ATOM 2456 C C . GLY A 1 331 ? -48.702 3.981 32.983 1.00 78.25 331 GLY A C 1
ATOM 2457 O O . GLY A 1 331 ? -48.022 3.303 33.753 1.00 78.25 331 GLY A O 1
ATOM 2458 N N . ALA A 1 332 ? -49.045 3.585 31.757 1.00 74.50 332 ALA A N 1
ATOM 2459 C CA . ALA A 1 332 ? -48.653 2.302 31.182 1.00 74.50 332 ALA A CA 1
ATOM 2460 C C . ALA A 1 332 ? -47.132 2.204 30.964 1.00 74.50 332 ALA A C 1
ATOM 2462 O O . ALA A 1 332 ? -46.440 3.209 30.746 1.00 74.50 332 ALA A O 1
ATOM 2463 N N . ALA A 1 333 ? -46.623 0.976 31.009 1.00 66.62 333 ALA A N 1
ATOM 2464 C CA . ALA A 1 333 ? -45.243 0.671 30.675 1.00 66.62 333 ALA A CA 1
ATOM 2465 C C . ALA A 1 333 ? -45.029 0.776 29.154 1.00 66.62 333 ALA A C 1
ATOM 2467 O O . ALA A 1 333 ? -45.797 0.221 28.371 1.00 66.62 333 ALA A O 1
ATOM 2468 N N . SER A 1 334 ? -43.981 1.476 28.725 1.00 57.94 334 SER A N 1
ATOM 2469 C CA . SER A 1 334 ? -43.544 1.501 27.325 1.00 57.94 334 SER A CA 1
ATOM 2470 C C . SER A 1 334 ? -42.115 0.987 27.216 1.00 57.94 334 SER A C 1
ATOM 2472 O O . SER A 1 334 ? -41.255 1.381 28.010 1.00 57.94 334 SER A O 1
ATOM 2474 N N . ALA A 1 335 ? -41.853 0.139 26.220 1.00 55.25 335 ALA A N 1
ATOM 2475 C CA . ALA A 1 335 ? -40.491 -0.176 25.808 1.00 55.25 335 ALA A CA 1
ATOM 2476 C C . ALA A 1 335 ? -39.887 1.074 25.146 1.00 55.25 335 ALA A C 1
ATOM 2478 O O . ALA A 1 335 ? -40.481 1.610 24.209 1.00 55.25 335 ALA A O 1
ATOM 2479 N N . GLY A 1 336 ? -38.773 1.561 25.698 1.00 48.78 336 GLY A N 1
ATOM 2480 C CA . GLY A 1 336 ? -37.994 2.667 25.133 1.00 48.78 336 GLY A CA 1
ATOM 2481 C C . GLY A 1 336 ? -37.155 2.237 23.941 1.00 48.78 336 GLY A C 1
ATOM 2482 O O . GLY A 1 336 ? -36.793 1.039 23.878 1.00 48.78 336 GLY A O 1
#